Protein AF-A0A817WSN6-F1 (afdb_monomer)

Nearest PDB structures (foldseek):
  7oja-assembly1_A  TM=4.210E-01  e=5.617E+00  Staphylococcus aureus

Radius of gyration: 17.59 Å; Cα contacts (8 Å, |Δi|>4): 308; chains: 1; bounding box: 45×38×44 Å

Sequence (198 aa):
MRCSSNDDIYPMRKKTINRFCLQILPQIHHKIQWLNIEASSMKRILLSNEYPNLYGLGLYNVKKHTIERLFTDEPSLAHILKTQISTLILKISQKQFFFEDSKLNMFSCVLNVFTNLRCLNFDPCYCMEVEPITFNCQINQNFSSTILRELHMNVIAIDHCLCILDGRFSQLEKFYVNIDMISRYTSTVIISKQVFEF

Foldseek 3Di:
DDPPDPPVVDADDPVRLVCCLPPPCVVCLQVDQEDAHELVCVVVNPLSDPRQNHAYYHYAQDALVSLCCVQPPCPPCLVVQAPRHQEYAYAYEPPHPQDDQSVLVSVQSNQVRHLNHQYYAYHYDDDDDDDDDDDPDPDPLPAAHARHAYYHDEEQDPVVVCSVPVVRYPNHQWYWYWHNHPPPDIDIDIDGDPDDPD

Secondary structure (DSSP, 8-state):
---------PPPPHHHHHHIIIIIHHHHGGG--EEEEEGGGHHHHHTTS--TT--EEEEEEE-HHHHHHHHHS-HHHHHHHHH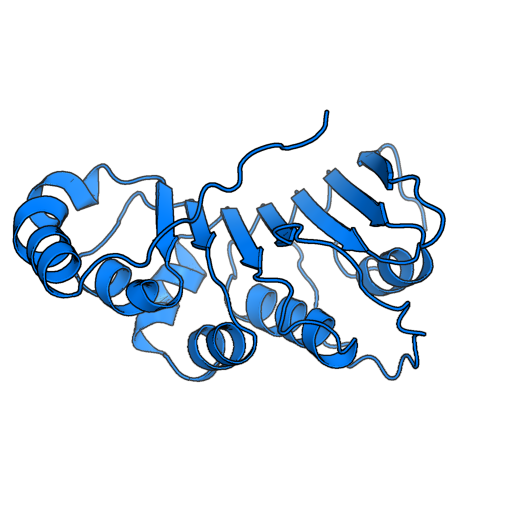T--EEEEEEEGGG---HHHHHHHHHHHHHH-TT--EEEEEEE--S--PPPPP----------SS--EEEEEESSHHHHHHHHSS--TT--EEEEEEE-SSS-EEEEEEE-S----

Solvent-accessible surface area (backbone atoms only — not comparable to full-atom values): 11586 Å² total; per-residue (Å²): 134,83,87,85,65,92,71,75,78,70,80,79,53,67,72,57,53,50,47,41,45,71,65,48,39,82,77,43,31,73,72,36,40,65,47,79,44,48,46,91,48,41,68,62,56,64,71,56,55,72,50,89,49,31,32,34,41,33,31,32,73,36,47,65,71,50,54,55,46,62,60,72,72,38,74,89,51,43,63,58,46,21,67,44,27,28,32,42,35,42,30,29,46,59,95,67,65,89,48,73,73,60,55,58,51,45,52,37,44,48,53,75,42,27,77,45,34,28,32,42,33,47,44,69,54,87,77,81,90,78,82,88,80,80,87,80,86,81,72,83,79,87,55,64,39,77,58,28,28,36,41,34,40,69,38,67,51,69,68,59,52,51,62,68,56,66,81,27,45,80,43,49,47,35,38,40,37,37,35,47,41,94,74,90,47,76,47,75,49,76,50,62,66,78,75,85,82,127

Mean predicted aligned error: 9.23 Å

Structure (mmCIF, N/CA/C/O backbone):
data_AF-A0A817WSN6-F1
#
_entry.id   AF-A0A817WSN6-F1
#
loop_
_atom_site.group_PDB
_atom_site.id
_atom_site.type_symbol
_atom_site.label_atom_id
_atom_site.label_alt_id
_atom_site.label_comp_id
_atom_site.label_asym_id
_atom_site.label_entity_id
_atom_site.label_seq_id
_atom_site.pdbx_PDB_ins_code
_atom_site.Cartn_x
_atom_site.Cartn_y
_atom_site.Cartn_z
_atom_site.occupancy
_atom_site.B_iso_or_equiv
_atom_site.auth_seq_id
_atom_site.auth_comp_id
_atom_site.auth_asym_id
_atom_site.auth_atom_id
_atom_site.pdbx_PDB_model_num
ATOM 1 N N . MET A 1 1 ? -7.032 -13.603 -19.533 1.00 33.34 1 MET A N 1
ATOM 2 C CA . MET A 1 1 ? -8.275 -12.935 -19.082 1.00 33.34 1 MET A CA 1
ATOM 3 C C . MET A 1 1 ? -8.136 -11.458 -19.419 1.00 33.34 1 MET A C 1
ATOM 5 O O . MET A 1 1 ? -7.240 -10.825 -18.886 1.00 33.34 1 MET A O 1
ATOM 9 N N . ARG A 1 2 ? -8.908 -10.930 -20.377 1.00 29.88 2 ARG A N 1
ATOM 10 C CA . ARG A 1 2 ? -8.915 -9.489 -20.678 1.00 29.88 2 ARG A CA 1
ATOM 11 C C . ARG A 1 2 ? -9.828 -8.821 -19.650 1.00 29.88 2 ARG A C 1
ATOM 13 O O . ARG A 1 2 ? -11.012 -9.142 -19.631 1.00 29.88 2 ARG A O 1
ATOM 20 N N . CYS A 1 3 ? -9.295 -7.945 -18.802 1.00 35.19 3 CYS A N 1
ATOM 21 C CA . CYS A 1 3 ? -10.113 -7.075 -17.958 1.00 35.19 3 CYS A CA 1
ATOM 22 C C . CYS A 1 3 ? -10.841 -6.070 -18.860 1.00 35.19 3 CYS A C 1
ATOM 24 O O . CYS A 1 3 ? -10.330 -4.990 -19.135 1.00 35.19 3 CYS A O 1
ATOM 26 N N . SER A 1 4 ? -12.008 -6.452 -19.387 1.00 39.31 4 SER A N 1
ATOM 27 C CA . SER A 1 4 ? -12.938 -5.514 -20.009 1.00 39.31 4 SER A CA 1
ATOM 28 C C . SER A 1 4 ? -13.832 -4.929 -18.923 1.00 39.31 4 SER A C 1
ATOM 30 O O . SER A 1 4 ? -14.915 -5.440 -18.646 1.00 39.31 4 SER A O 1
ATOM 32 N N . SER A 1 5 ? -13.383 -3.848 -18.309 1.00 42.72 5 SER A N 1
ATOM 33 C CA . SER A 1 5 ? -14.297 -2.935 -17.642 1.00 42.72 5 SER A CA 1
ATOM 34 C C . SER A 1 5 ? -13.686 -1.547 -17.689 1.00 42.72 5 SER A C 1
ATOM 36 O O . SER A 1 5 ? -12.798 -1.214 -16.904 1.00 42.72 5 SER A O 1
ATOM 38 N N . ASN A 1 6 ? -14.209 -0.720 -18.596 1.00 43.34 6 ASN A N 1
ATOM 39 C CA . ASN A 1 6 ? -14.263 0.724 -18.385 1.00 43.34 6 ASN A CA 1
ATOM 40 C C . ASN A 1 6 ? -15.208 0.982 -17.200 1.00 43.34 6 ASN A C 1
ATOM 42 O O . ASN A 1 6 ? -16.266 1.590 -17.351 1.00 43.34 6 ASN A O 1
ATOM 46 N N . ASP A 1 7 ? -14.857 0.458 -16.026 1.00 50.38 7 ASP A N 1
ATOM 47 C CA . ASP A 1 7 ? -15.422 0.918 -14.775 1.00 50.38 7 ASP A CA 1
ATOM 48 C C . ASP A 1 7 ? -14.787 2.283 -14.565 1.00 50.38 7 ASP A C 1
ATOM 50 O O . ASP A 1 7 ? -13.763 2.426 -13.895 1.00 50.38 7 ASP A O 1
ATOM 54 N N . ASP A 1 8 ? -15.354 3.287 -15.230 1.00 59.41 8 ASP A N 1
ATOM 55 C CA . ASP A 1 8 ? -15.067 4.680 -14.952 1.00 59.41 8 ASP A CA 1
ATOM 56 C C . ASP A 1 8 ? -15.492 4.916 -13.501 1.00 59.41 8 ASP A C 1
ATOM 58 O O . ASP A 1 8 ? -16.645 5.225 -13.191 1.00 59.41 8 ASP A O 1
ATOM 62 N N . ILE A 1 9 ? -14.557 4.694 -12.574 1.00 65.31 9 ILE A N 1
ATOM 63 C CA . ILE A 1 9 ? -14.758 4.979 -11.160 1.00 65.31 9 ILE A CA 1
ATOM 64 C C . ILE A 1 9 ? -14.787 6.500 -11.042 1.00 65.31 9 ILE A C 1
ATOM 66 O O . ILE A 1 9 ? -13.755 7.163 -10.887 1.00 65.31 9 ILE A O 1
ATOM 70 N N . TYR A 1 10 ? -15.989 7.060 -11.160 1.00 73.88 10 TYR A N 1
ATOM 71 C CA . TYR A 1 10 ? -16.203 8.484 -10.986 1.00 73.88 10 TYR A CA 1
ATOM 72 C C . TYR A 1 10 ? -15.852 8.885 -9.551 1.00 73.88 10 T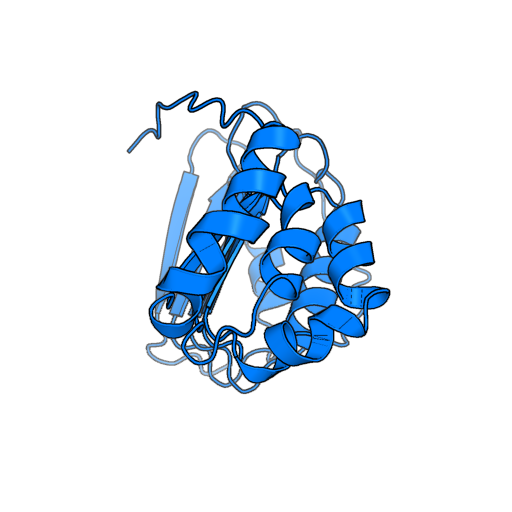YR A C 1
ATOM 74 O O . TYR A 1 10 ? -16.277 8.217 -8.601 1.00 73.88 10 TYR A O 1
ATOM 82 N N . PRO A 1 11 ? -15.119 9.998 -9.372 1.00 77.62 11 PRO A N 1
ATOM 83 C CA . PRO A 1 11 ? -14.761 10.472 -8.049 1.00 77.62 11 PRO A CA 1
ATOM 84 C C . PRO A 1 11 ? -16.018 10.743 -7.226 1.00 77.62 11 PRO A C 1
ATOM 86 O O . PRO A 1 11 ? -17.007 11.316 -7.709 1.00 77.62 11 PRO A O 1
ATOM 89 N N . MET A 1 12 ? -15.991 10.340 -5.957 1.00 83.06 12 MET A N 1
ATOM 90 C CA . MET A 1 12 ? -17.129 10.572 -5.076 1.00 83.06 12 MET A CA 1
ATOM 91 C C . MET A 1 12 ? -17.350 12.076 -4.891 1.00 83.06 12 MET A C 1
ATOM 93 O O . MET A 1 12 ? -16.450 12.834 -4.529 1.00 83.06 12 MET A O 1
ATOM 97 N N . ARG A 1 13 ? -18.596 12.533 -5.072 1.00 91.38 13 ARG A N 1
ATOM 98 C CA . ARG A 1 13 ? -18.950 13.938 -4.825 1.00 91.38 13 ARG A CA 1
ATOM 99 C C . ARG A 1 13 ? -18.650 14.309 -3.369 1.00 91.38 13 ARG A C 1
ATOM 101 O O . ARG A 1 13 ? -19.004 13.569 -2.451 1.00 91.38 13 ARG A O 1
ATOM 108 N N . LYS A 1 14 ? -18.114 15.516 -3.141 1.00 91.25 14 LYS A N 1
ATOM 109 C CA . LYS A 1 14 ? -17.764 16.031 -1.799 1.00 91.25 14 LYS A CA 1
ATOM 110 C C . LYS A 1 14 ? -18.895 15.841 -0.783 1.00 91.25 14 LYS A C 1
ATOM 112 O O . LYS A 1 14 ? -18.649 15.336 0.304 1.00 91.25 14 LYS A O 1
ATOM 117 N N . LYS A 1 15 ? -20.141 16.168 -1.154 1.00 93.88 15 LYS A N 1
ATOM 118 C CA . LYS A 1 15 ? -21.335 15.990 -0.303 1.00 93.88 15 LYS A CA 1
ATOM 119 C C . LYS A 1 15 ? -21.541 14.534 0.137 1.00 93.88 15 LYS A C 1
ATOM 121 O O . LYS A 1 15 ? -21.906 14.300 1.285 1.00 93.88 15 LYS A O 1
ATOM 126 N N . THR A 1 16 ? -21.283 13.570 -0.743 1.00 93.50 16 THR A N 1
ATOM 127 C CA . THR A 1 16 ? -21.379 12.138 -0.431 1.00 93.50 16 THR A CA 1
ATOM 128 C C . THR A 1 16 ? -20.308 11.734 0.574 1.00 93.50 16 THR A C 1
ATOM 130 O O . THR A 1 16 ? -20.638 11.120 1.583 1.00 93.50 16 THR A O 1
ATOM 133 N N . ILE A 1 17 ? -19.059 12.170 0.372 1.00 93.81 17 ILE A N 1
ATOM 134 C CA . ILE A 1 17 ? -17.961 11.905 1.317 1.00 93.81 17 ILE A CA 1
ATOM 135 C C . ILE A 1 17 ? -18.253 12.548 2.678 1.00 93.81 17 ILE A C 1
ATOM 137 O O . ILE A 1 17 ? -18.076 11.899 3.702 1.00 93.81 17 ILE A O 1
ATOM 141 N N . ASN A 1 18 ? -18.760 13.792 2.712 1.00 93.69 18 ASN A N 1
ATOM 142 C CA . ASN A 1 18 ? -19.186 14.438 3.962 1.00 93.69 18 ASN A CA 1
ATOM 143 C C . ASN A 1 18 ? -20.176 13.550 4.716 1.00 93.69 18 ASN A C 1
ATOM 145 O O . ASN A 1 18 ? -20.006 13.302 5.904 1.00 93.69 18 ASN A O 1
ATOM 149 N N . ARG A 1 19 ? -21.221 13.099 4.017 1.00 95.12 19 ARG A N 1
ATOM 150 C CA . ARG A 1 19 ? -22.277 12.289 4.614 1.00 95.12 19 ARG A CA 1
ATOM 151 C C . ARG A 1 19 ? -21.726 10.962 5.125 1.00 95.12 19 ARG A C 1
ATOM 153 O O . ARG A 1 19 ? -22.040 10.576 6.244 1.00 95.12 19 ARG A O 1
ATOM 160 N N . PHE A 1 20 ? -20.882 10.303 4.337 1.00 94.12 20 PHE A N 1
ATOM 161 C CA . PHE A 1 20 ? -20.239 9.053 4.724 1.00 94.12 20 PHE A CA 1
ATOM 162 C C . PHE A 1 20 ? -19.395 9.218 5.996 1.00 94.12 20 PHE A C 1
ATOM 164 O O . PHE A 1 20 ? -19.622 8.497 6.964 1.00 94.12 20 PHE A O 1
ATOM 171 N N . CYS A 1 21 ? -18.513 10.221 6.042 1.00 95.69 21 CYS A N 1
ATOM 172 C CA . CYS A 1 21 ? -17.660 10.503 7.202 1.00 95.69 21 CYS A CA 1
ATOM 173 C C . CYS A 1 21 ? -18.426 10.914 8.460 1.00 95.69 21 CYS A C 1
ATOM 175 O O . CYS A 1 21 ? -18.010 10.547 9.551 1.00 95.69 21 CYS A O 1
ATOM 177 N N . LEU A 1 22 ? -19.513 11.676 8.326 1.00 95.75 22 LEU A N 1
ATOM 178 C CA . LEU A 1 22 ? -20.216 12.239 9.484 1.00 95.75 22 LEU A CA 1
ATOM 179 C C . LEU A 1 22 ? -21.349 11.356 10.006 1.00 95.75 22 LEU A C 1
ATOM 181 O O . LEU A 1 22 ? -21.677 11.436 11.181 1.00 95.75 22 LEU A O 1
ATOM 185 N N . GLN A 1 23 ? -21.983 10.560 9.145 1.00 96.75 23 GLN A N 1
ATOM 186 C CA . GLN A 1 23 ? -23.186 9.809 9.520 1.00 96.75 23 GLN A CA 1
ATOM 187 C C . GLN A 1 23 ? -22.945 8.307 9.568 1.00 96.75 23 GLN A C 1
ATOM 189 O O . GLN A 1 23 ? -23.479 7.642 10.448 1.00 96.75 23 GLN A O 1
ATOM 194 N N . ILE A 1 24 ? -22.176 7.770 8.619 1.00 95.38 24 ILE A N 1
ATOM 195 C CA . ILE A 1 24 ? -22.046 6.320 8.437 1.00 95.38 24 ILE A CA 1
ATOM 196 C C . ILE A 1 24 ? -20.826 5.802 9.193 1.00 95.38 24 ILE A C 1
ATOM 198 O O . ILE A 1 24 ? -20.961 4.916 10.033 1.00 95.38 24 ILE A O 1
ATOM 202 N N . LEU A 1 25 ? -19.647 6.375 8.939 1.00 94.50 25 LEU A N 1
ATOM 203 C CA . LEU A 1 25 ? -18.391 5.901 9.520 1.00 94.50 25 LEU A CA 1
ATOM 204 C C . LEU A 1 25 ? -18.394 5.816 11.058 1.00 94.50 25 LEU A C 1
ATOM 206 O O . LEU A 1 25 ? -17.980 4.768 11.552 1.00 94.50 25 LEU A O 1
ATOM 210 N N . PRO A 1 26 ? -18.945 6.782 11.821 1.00 96.50 26 PRO A N 1
ATOM 211 C CA . PRO A 1 26 ? -18.998 6.685 13.283 1.00 96.50 26 PRO A CA 1
ATOM 212 C C . PRO A 1 26 ? -19.768 5.464 13.807 1.00 96.50 26 PRO A C 1
ATOM 214 O O . PRO A 1 26 ? -19.556 5.032 14.931 1.00 96.50 26 PRO A O 1
ATOM 217 N N . GLN A 1 27 ? -20.650 4.872 12.999 1.00 96.88 27 GLN A N 1
ATOM 218 C CA . GLN A 1 27 ? -21.436 3.705 13.406 1.00 96.88 27 GLN A CA 1
ATOM 219 C C . GLN A 1 27 ? -20.722 2.380 13.115 1.00 96.88 27 GLN A C 1
ATOM 221 O O . GLN A 1 27 ? -21.022 1.364 13.742 1.00 96.88 27 GLN A O 1
ATOM 226 N N . ILE A 1 28 ? -19.792 2.367 12.154 1.00 96.62 28 ILE A N 1
ATOM 227 C CA . ILE A 1 28 ? -19.208 1.127 11.623 1.00 96.62 28 ILE A CA 1
ATOM 228 C C . ILE A 1 28 ? -17.680 1.068 11.690 1.00 96.62 28 ILE A C 1
ATOM 230 O O . ILE A 1 28 ? -17.129 0.006 11.414 1.00 96.62 28 ILE A O 1
ATOM 234 N N . HIS A 1 29 ? -16.985 2.151 12.059 1.00 95.69 29 HIS A N 1
ATOM 235 C CA . HIS A 1 29 ? -15.516 2.242 12.001 1.00 95.69 29 HIS A CA 1
ATOM 236 C C . HIS A 1 29 ? -14.800 1.097 12.734 1.00 95.69 29 HIS A C 1
ATOM 238 O O . HIS A 1 29 ? -13.839 0.540 12.211 1.00 95.69 29 HIS A O 1
ATOM 244 N N . HIS A 1 30 ? -15.317 0.665 13.887 1.00 96.19 30 HIS A N 1
ATOM 245 C CA . HIS A 1 30 ? -14.762 -0.445 14.662 1.00 96.19 30 HIS A CA 1
ATOM 246 C C . HIS A 1 30 ? -14.874 -1.810 13.960 1.00 96.19 30 HIS A C 1
ATOM 248 O O . HIS A 1 30 ? -14.176 -2.744 14.338 1.00 96.19 30 HIS A O 1
ATOM 254 N N . LYS A 1 31 ? -15.729 -1.957 12.941 1.00 97.12 31 LYS A N 1
ATOM 255 C CA . LYS A 1 31 ? -15.880 -3.195 12.151 1.00 97.12 31 LYS A CA 1
ATOM 256 C C . LYS A 1 31 ? -15.098 -3.161 10.841 1.00 97.12 31 LYS A C 1
ATOM 258 O O . LYS A 1 31 ? -14.999 -4.182 10.167 1.00 97.12 31 LYS A O 1
ATOM 263 N N . ILE A 1 32 ? -14.585 -1.997 10.449 1.00 96.31 32 ILE A N 1
ATOM 264 C CA . ILE A 1 32 ? -13.898 -1.834 9.173 1.00 96.31 32 ILE A CA 1
ATOM 265 C C . ILE A 1 32 ? -12.502 -2.443 9.278 1.00 96.31 32 ILE A C 1
ATOM 267 O O . ILE A 1 32 ? -11.645 -1.959 10.010 1.00 96.31 32 ILE A O 1
ATOM 271 N N . GLN A 1 33 ? -12.298 -3.499 8.498 1.00 97.25 33 GLN A N 1
ATOM 272 C CA . GLN A 1 33 ? -11.026 -4.205 8.359 1.00 97.25 33 GLN A CA 1
ATOM 273 C C . GLN A 1 33 ? -10.268 -3.820 7.086 1.00 97.25 33 GLN A C 1
ATOM 275 O O . GLN A 1 33 ? -9.037 -3.859 7.042 1.00 97.25 33 GLN A O 1
ATOM 280 N N . TRP A 1 34 ? -11.019 -3.416 6.061 1.00 97.12 34 TRP A N 1
ATOM 281 C CA . TRP A 1 34 ? -10.515 -3.075 4.742 1.00 97.12 34 TRP A CA 1
ATOM 282 C C . TRP A 1 34 ? -11.209 -1.823 4.211 1.00 97.12 34 TRP A C 1
ATOM 284 O O . TRP A 1 34 ? -12.438 -1.730 4.237 1.00 97.12 34 TRP A O 1
ATOM 294 N N . LEU A 1 35 ? -10.432 -0.883 3.678 1.00 96.31 35 LEU A N 1
ATOM 295 C CA . LEU A 1 35 ? -10.943 0.284 2.959 1.00 96.31 35 LEU A CA 1
ATOM 296 C C . LEU A 1 35 ? -10.411 0.284 1.533 1.00 96.31 35 LEU A C 1
ATOM 298 O O . LEU A 1 35 ? -9.209 0.194 1.336 1.00 96.31 35 LEU A O 1
ATOM 302 N N . ASN A 1 36 ? -11.291 0.437 0.545 1.00 94.44 36 ASN A N 1
ATOM 303 C CA . ASN A 1 36 ? -10.903 0.708 -0.838 1.00 94.44 36 ASN A CA 1
ATOM 304 C C . ASN A 1 36 ? -11.458 2.077 -1.248 1.00 94.44 36 ASN A C 1
ATOM 306 O O . ASN A 1 36 ? -12.668 2.222 -1.430 1.00 94.44 36 ASN A O 1
ATOM 310 N N . ILE A 1 37 ? -10.599 3.092 -1.315 1.00 94.12 37 ILE A N 1
ATOM 311 C CA . ILE A 1 37 ? -11.010 4.499 -1.396 1.00 94.12 37 ILE A CA 1
ATOM 312 C C . ILE A 1 37 ? -10.194 5.284 -2.419 1.00 94.12 37 ILE A C 1
ATOM 314 O O . ILE A 1 37 ? -9.067 4.937 -2.761 1.00 94.12 37 ILE A O 1
ATOM 318 N N . GLU A 1 38 ? -10.771 6.378 -2.907 1.00 91.81 38 GLU A N 1
ATOM 319 C CA . GLU A 1 38 ? -10.069 7.279 -3.812 1.00 91.81 38 GLU A CA 1
ATOM 320 C C . GLU A 1 38 ? -8.921 7.967 -3.066 1.00 91.81 38 GLU A C 1
ATOM 322 O O . GLU A 1 38 ? -9.123 8.504 -1.970 1.00 91.81 38 GLU A O 1
ATOM 327 N N . ALA A 1 39 ? -7.733 8.018 -3.671 1.00 90.38 39 ALA A N 1
ATOM 328 C CA . ALA A 1 39 ? -6.547 8.614 -3.057 1.00 90.38 39 ALA A CA 1
ATOM 329 C C . ALA A 1 39 ? -6.780 10.072 -2.612 1.00 90.38 39 ALA A C 1
ATOM 331 O O . ALA A 1 39 ? -6.341 10.479 -1.537 1.00 90.38 39 ALA A O 1
ATOM 332 N N . SER A 1 40 ? -7.551 10.839 -3.392 1.00 89.19 40 SER A N 1
ATOM 333 C CA . SER A 1 40 ? -7.930 12.229 -3.087 1.00 89.19 40 SER A CA 1
ATOM 334 C C . SER A 1 40 ? -8.787 12.371 -1.818 1.00 89.19 40 SER A C 1
ATOM 336 O O . SER A 1 40 ? -8.791 13.424 -1.178 1.00 89.19 40 SER A O 1
ATOM 338 N N . SER A 1 41 ? -9.497 11.310 -1.430 1.00 92.06 41 SER A N 1
ATOM 339 C CA . SER A 1 41 ? -10.401 11.268 -0.276 1.00 92.06 41 SER A CA 1
ATOM 340 C C . SER A 1 41 ? -9.778 10.606 0.954 1.00 92.06 41 SER A C 1
ATOM 342 O O . SER A 1 41 ? -10.353 10.681 2.042 1.00 92.06 41 SER A O 1
ATOM 344 N N . MET A 1 42 ? -8.598 9.993 0.804 1.00 92.31 42 MET A N 1
ATOM 345 C CA . MET A 1 42 ? -7.939 9.184 1.829 1.00 92.31 42 MET A CA 1
ATOM 346 C C . MET A 1 42 ? -7.795 9.921 3.156 1.00 92.31 42 MET A C 1
ATOM 348 O O . MET A 1 42 ? -8.310 9.453 4.169 1.00 92.31 42 MET A O 1
ATOM 352 N N . LYS A 1 43 ? -7.161 11.102 3.144 1.00 90.88 43 LYS A N 1
ATOM 353 C CA . LYS A 1 43 ? -6.925 11.898 4.358 1.00 90.88 43 LYS A CA 1
ATOM 354 C C . LYS A 1 43 ? -8.216 12.119 5.133 1.00 90.88 43 LYS A C 1
ATOM 356 O O . LYS A 1 43 ? -8.283 11.934 6.339 1.00 90.88 43 LYS A O 1
ATOM 361 N N . ARG A 1 44 ? -9.268 12.487 4.416 1.00 91.94 44 ARG A N 1
ATOM 362 C CA . ARG A 1 44 ? -10.547 12.811 5.023 1.00 91.94 44 ARG A CA 1
ATOM 363 C C . ARG A 1 44 ? -11.231 11.601 5.653 1.00 91.94 44 ARG A C 1
ATOM 365 O O . ARG A 1 44 ? -11.819 11.733 6.719 1.00 91.94 44 ARG A O 1
ATOM 372 N N . ILE A 1 45 ? -11.182 10.455 4.984 1.00 93.94 45 ILE A N 1
ATOM 373 C CA . ILE A 1 45 ? -11.789 9.219 5.478 1.00 93.94 45 ILE A CA 1
ATOM 374 C C . ILE A 1 45 ? -10.990 8.697 6.673 1.00 93.94 45 ILE A C 1
ATOM 376 O O . ILE A 1 45 ? -11.572 8.472 7.734 1.00 93.94 45 ILE A O 1
ATOM 380 N N . LEU A 1 46 ? -9.667 8.590 6.538 1.00 93.06 46 LEU A N 1
ATOM 381 C CA . LEU A 1 46 ? -8.795 8.049 7.581 1.00 93.06 46 LEU A CA 1
ATOM 382 C C . LEU A 1 46 ? -8.741 8.929 8.836 1.00 93.06 46 LEU A C 1
ATOM 384 O O . LEU A 1 46 ? -8.636 8.389 9.925 1.00 93.06 46 LEU A O 1
ATOM 388 N N . LEU A 1 47 ? -8.882 10.253 8.716 1.00 91.94 47 LEU A N 1
ATOM 389 C CA . LEU A 1 47 ? -8.919 11.152 9.879 1.00 91.94 47 LEU A CA 1
ATOM 390 C C . LEU A 1 47 ? -10.317 11.347 10.479 1.00 91.94 47 LEU A C 1
ATOM 392 O O . LEU A 1 47 ? -10.455 12.056 11.470 1.00 91.94 47 LEU A O 1
ATOM 396 N N . SER A 1 48 ? -11.370 10.789 9.875 1.00 93.06 48 SER A N 1
ATOM 397 C CA . SER A 1 48 ? -12.730 11.015 10.382 1.00 93.06 48 SER A CA 1
ATOM 398 C C . SER A 1 48 ? -13.060 10.211 11.637 1.00 93.06 48 SER A C 1
ATOM 400 O O . SER A 1 48 ? -13.937 10.626 12.385 1.00 93.06 48 SER A O 1
ATOM 402 N N . ASN A 1 49 ? -12.402 9.068 11.844 1.00 92.56 49 ASN A N 1
ATOM 403 C CA . ASN A 1 49 ? -12.624 8.152 12.962 1.00 92.56 49 ASN A CA 1
ATOM 404 C C . ASN A 1 49 ? -11.348 7.344 13.236 1.00 92.56 49 ASN A C 1
ATOM 406 O O . ASN A 1 49 ? -10.443 7.301 12.404 1.00 92.56 49 ASN A O 1
ATOM 410 N N . GLU A 1 50 ? -11.307 6.653 14.372 1.00 92.31 50 GLU A N 1
ATOM 411 C CA . GLU A 1 50 ? -10.280 5.651 14.661 1.00 92.31 50 GLU A CA 1
ATOM 412 C C . GLU A 1 50 ? -10.671 4.299 14.065 1.00 92.31 50 GLU A C 1
ATOM 414 O O . GLU A 1 50 ? -11.812 3.869 14.197 1.00 92.31 50 GLU A O 1
ATOM 419 N N . TYR A 1 51 ? -9.742 3.586 13.436 1.00 93.88 51 TYR A N 1
ATOM 420 C CA . TYR A 1 51 ? -10.040 2.302 12.801 1.00 93.88 51 TYR A CA 1
ATOM 421 C C . TYR A 1 51 ? -9.253 1.166 13.465 1.00 93.88 51 TYR A C 1
ATOM 423 O O . TYR A 1 51 ? -8.279 0.686 12.895 1.00 93.88 51 TYR A O 1
ATOM 431 N N . PRO A 1 52 ? -9.647 0.705 14.667 1.00 93.44 52 PRO A N 1
ATOM 432 C CA . PRO A 1 52 ? -8.826 -0.211 15.466 1.00 93.44 52 PRO A CA 1
ATOM 433 C C . PRO A 1 52 ? -8.539 -1.555 14.780 1.00 93.44 52 PRO A C 1
ATOM 435 O O . PRO A 1 52 ? -7.546 -2.199 15.097 1.00 93.44 52 PRO A O 1
ATOM 438 N N . ASN A 1 53 ? -9.390 -1.965 13.835 1.00 95.06 53 ASN A N 1
ATOM 439 C CA . ASN A 1 53 ? -9.285 -3.241 13.130 1.00 95.06 53 ASN A CA 1
ATOM 440 C C . ASN A 1 53 ? -8.838 -3.100 11.665 1.00 95.06 53 ASN A C 1
ATOM 442 O O . ASN A 1 53 ? -8.829 -4.096 10.942 1.00 95.06 53 ASN A O 1
ATOM 446 N N . LEU A 1 54 ? -8.491 -1.892 11.207 1.00 96.00 54 LEU A N 1
ATOM 447 C CA . LEU A 1 54 ? -8.107 -1.654 9.817 1.00 96.00 54 LEU A CA 1
ATOM 448 C C . LEU A 1 54 ? -6.696 -2.169 9.561 1.00 96.00 54 LEU A C 1
ATOM 450 O O . LEU A 1 54 ? -5.723 -1.573 10.003 1.00 96.00 54 LEU A O 1
ATOM 454 N N . TYR A 1 55 ? -6.584 -3.241 8.785 1.00 95.75 55 TYR A N 1
ATOM 455 C CA . TYR A 1 55 ? -5.290 -3.809 8.405 1.00 95.75 55 TYR A CA 1
ATOM 456 C C . TYR A 1 55 ? -5.014 -3.727 6.902 1.00 95.75 55 TYR A C 1
ATOM 458 O O . TYR A 1 55 ? -3.882 -3.975 6.477 1.00 95.75 55 TYR A O 1
ATOM 466 N N . GLY A 1 56 ? -6.026 -3.391 6.097 1.00 96.44 56 GLY A N 1
ATOM 467 C CA . GLY A 1 56 ? -5.931 -3.347 4.644 1.00 96.44 56 GLY A CA 1
ATOM 468 C C . GLY A 1 56 ? -6.419 -2.036 4.036 1.00 96.44 56 GLY A C 1
ATOM 469 O O . GLY A 1 56 ? -7.499 -1.543 4.370 1.00 96.44 56 GLY A O 1
ATOM 470 N N . LEU A 1 57 ? -5.632 -1.487 3.112 1.00 95.88 57 LEU A N 1
ATOM 471 C CA . LEU A 1 57 ? -5.934 -0.241 2.416 1.00 95.88 57 LEU A CA 1
ATOM 472 C C . LEU A 1 57 ? -5.719 -0.399 0.908 1.00 95.88 57 LEU A C 1
ATOM 474 O O . LEU A 1 57 ? -4.615 -0.660 0.444 1.00 95.88 57 LEU A O 1
ATOM 478 N N . GLY A 1 58 ? -6.779 -0.203 0.136 1.00 95.12 58 GLY A N 1
ATOM 479 C CA . GLY A 1 58 ? -6.746 -0.005 -1.305 1.00 95.12 58 GLY A CA 1
ATOM 480 C C . GLY A 1 58 ? -6.931 1.470 -1.637 1.00 95.12 58 GLY A C 1
ATOM 481 O O . GLY A 1 58 ? -7.899 2.090 -1.194 1.00 95.12 58 GLY A O 1
ATOM 482 N N . LEU A 1 59 ? -6.020 2.033 -2.423 1.00 92.56 59 LEU A N 1
ATOM 483 C CA . LEU A 1 59 ? -6.134 3.382 -2.963 1.00 92.56 59 LEU A CA 1
ATOM 484 C C . LEU A 1 59 ? -6.267 3.311 -4.475 1.00 92.56 59 LEU A C 1
ATOM 486 O O . LEU A 1 59 ? -5.435 2.691 -5.131 1.00 92.56 59 LEU A O 1
ATOM 490 N N . TYR A 1 60 ? -7.274 3.976 -5.034 1.00 89.75 60 TYR A N 1
ATOM 491 C CA . TYR A 1 60 ? -7.430 4.121 -6.482 1.00 89.75 60 TYR A CA 1
ATOM 492 C C . TYR A 1 60 ? -7.335 5.571 -6.939 1.00 89.75 60 TYR A C 1
ATOM 494 O O . TYR A 1 60 ? -7.426 6.504 -6.137 1.00 89.75 60 TYR A O 1
ATOM 502 N N . ASN A 1 61 ? -7.120 5.751 -8.246 1.00 86.12 61 ASN A N 1
ATOM 503 C CA . ASN A 1 61 ? -6.805 7.041 -8.865 1.00 86.12 61 ASN A CA 1
ATOM 504 C C . ASN A 1 61 ? -5.580 7.706 -8.220 1.00 86.12 61 ASN A C 1
ATOM 506 O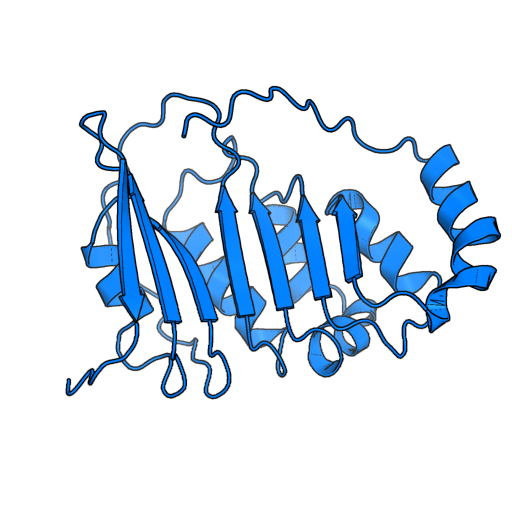 O . ASN A 1 61 ? -5.538 8.922 -8.017 1.00 86.12 61 ASN A O 1
ATOM 510 N N . VAL A 1 62 ? -4.579 6.891 -7.875 1.00 85.50 62 VAL A N 1
ATOM 511 C CA . VAL A 1 62 ? -3.358 7.370 -7.237 1.00 85.50 62 VAL A CA 1
ATOM 512 C C . VAL A 1 62 ? -2.501 8.100 -8.272 1.00 85.50 62 VAL A C 1
ATOM 514 O O . VAL A 1 62 ? -2.051 7.512 -9.257 1.00 85.50 62 VAL A O 1
ATOM 517 N N . LYS A 1 63 ? -2.283 9.397 -8.041 1.00 82.19 63 LYS A N 1
ATOM 518 C CA . LYS A 1 63 ? -1.413 10.260 -8.851 1.00 82.19 63 LYS A CA 1
ATOM 519 C C . LYS A 1 63 ? -0.023 10.349 -8.223 1.00 82.19 63 LYS A C 1
ATOM 521 O O . LYS A 1 63 ? 0.102 10.254 -7.003 1.00 82.19 63 LYS A O 1
ATOM 526 N N . LYS A 1 64 ? 1.012 10.618 -9.027 1.00 74.81 64 LYS A N 1
ATOM 527 C CA . LYS A 1 64 ? 2.407 10.734 -8.551 1.00 74.81 64 LYS A CA 1
ATOM 528 C C . LYS A 1 64 ? 2.552 11.694 -7.366 1.00 74.81 64 LYS A C 1
ATOM 530 O O . LYS A 1 64 ? 2.952 11.284 -6.283 1.00 74.81 64 LYS A O 1
ATOM 535 N N . HIS A 1 65 ? 2.110 12.937 -7.543 1.00 76.19 65 HIS A N 1
ATOM 536 C CA . HIS A 1 65 ? 2.174 13.963 -6.496 1.00 76.19 65 HIS A CA 1
ATOM 537 C C . HIS A 1 65 ? 1.328 13.625 -5.259 1.00 76.19 65 HIS A C 1
ATOM 539 O O . HIS A 1 65 ? 1.526 14.201 -4.196 1.00 76.19 65 HIS A O 1
ATOM 545 N N . THR A 1 66 ? 0.333 12.740 -5.390 1.00 77.81 66 THR A N 1
ATOM 546 C CA . THR A 1 66 ? -0.478 12.304 -4.253 1.00 77.81 66 THR A CA 1
ATOM 547 C C . THR A 1 66 ? 0.341 11.399 -3.346 1.00 77.81 66 THR A C 1
ATOM 549 O O . THR A 1 66 ? 0.283 11.576 -2.144 1.00 77.81 66 THR A O 1
ATOM 552 N N . ILE A 1 67 ? 1.159 10.501 -3.889 1.00 75.56 67 ILE A N 1
ATOM 553 C CA . ILE A 1 67 ? 2.021 9.618 -3.090 1.00 75.56 67 ILE A CA 1
ATOM 554 C C . ILE A 1 67 ? 3.066 10.426 -2.328 1.00 75.56 67 ILE A C 1
ATOM 556 O O . ILE A 1 67 ? 3.165 10.284 -1.115 1.00 75.56 67 ILE A O 1
ATOM 560 N N . GLU A 1 68 ? 3.781 11.314 -3.018 1.00 74.50 68 GLU A N 1
ATOM 561 C CA . GLU A 1 68 ? 4.792 12.179 -2.396 1.00 74.50 68 GLU A CA 1
ATOM 562 C C . GLU A 1 68 ? 4.171 12.988 -1.243 1.00 74.50 68 GLU A C 1
ATOM 564 O O . GLU A 1 68 ? 4.614 12.900 -0.102 1.00 74.50 68 GLU A O 1
ATOM 569 N N . ARG A 1 69 ? 3.045 13.669 -1.490 1.00 76.69 69 ARG A N 1
ATOM 570 C CA . ARG A 1 69 ? 2.366 14.466 -0.454 1.00 76.69 69 ARG A CA 1
ATOM 571 C C . ARG A 1 69 ? 1.781 13.633 0.684 1.00 76.69 69 ARG A C 1
ATOM 573 O O . ARG A 1 69 ? 1.820 14.058 1.833 1.00 76.69 69 ARG A O 1
ATOM 580 N N . LEU A 1 70 ? 1.186 12.480 0.378 1.00 72.62 70 LEU A N 1
ATOM 581 C CA . LEU A 1 70 ? 0.529 11.643 1.385 1.00 72.62 70 LEU A CA 1
ATOM 582 C C . LEU A 1 70 ? 1.530 10.994 2.340 1.00 72.62 70 LEU A C 1
ATOM 584 O O . LEU A 1 70 ? 1.182 10.758 3.495 1.00 72.62 70 LEU A O 1
ATOM 588 N N . PHE A 1 71 ? 2.734 10.686 1.858 1.00 69.88 71 PHE A N 1
ATOM 589 C CA . PHE A 1 71 ? 3.715 9.898 2.598 1.00 69.88 71 PHE A CA 1
ATOM 590 C C . PHE A 1 71 ? 4.881 10.725 3.152 1.00 69.88 71 PHE A C 1
ATOM 592 O O . PHE A 1 71 ? 5.529 10.272 4.093 1.00 69.88 71 PHE A O 1
ATOM 599 N N . THR A 1 72 ? 5.113 11.940 2.649 1.00 69.75 72 THR A N 1
ATOM 600 C CA . THR A 1 72 ? 6.183 12.821 3.145 1.00 69.75 72 THR A CA 1
ATOM 601 C C . THR A 1 72 ? 5.666 13.934 4.062 1.00 69.75 72 THR A C 1
ATOM 603 O O . THR A 1 72 ? 6.285 14.199 5.090 1.00 69.75 72 THR A O 1
ATOM 606 N N . ASP A 1 73 ? 4.504 14.529 3.766 1.00 67.19 73 ASP A N 1
ATOM 607 C CA . ASP A 1 73 ? 4.123 15.830 4.349 1.00 67.19 73 ASP A CA 1
ATOM 608 C C . ASP A 1 73 ? 3.004 15.769 5.403 1.00 67.19 73 ASP A C 1
ATOM 610 O O . ASP A 1 73 ? 2.574 16.802 5.918 1.00 67.19 73 ASP A O 1
ATOM 614 N N . GLU A 1 74 ? 2.485 14.582 5.735 1.00 72.50 74 GLU A N 1
ATOM 615 C CA . GLU A 1 74 ? 1.258 14.451 6.537 1.00 72.50 74 GLU A CA 1
ATOM 616 C C . GLU A 1 74 ? 1.446 13.606 7.813 1.00 72.50 74 GLU A C 1
ATOM 618 O O . GLU A 1 74 ? 1.015 12.449 7.878 1.00 72.50 74 GLU A O 1
ATOM 623 N N . PRO A 1 75 ? 2.003 14.196 8.895 1.00 76.25 75 PRO A N 1
ATOM 624 C CA . PRO A 1 75 ? 2.191 13.519 10.182 1.00 76.25 75 PRO A CA 1
ATOM 625 C C . PRO A 1 75 ? 0.890 12.961 10.768 1.00 76.25 75 PRO A C 1
ATOM 627 O O . PRO A 1 75 ? 0.899 11.940 11.450 1.00 76.25 75 PRO A O 1
ATOM 630 N N . SER A 1 76 ? -0.239 13.613 10.471 1.00 80.94 76 SER A N 1
ATOM 631 C CA . SER A 1 76 ? -1.568 13.236 10.968 1.00 80.94 76 SER A CA 1
ATOM 632 C C . SER A 1 76 ? -2.002 11.827 10.550 1.00 80.94 76 SER A C 1
ATOM 634 O O . SER A 1 76 ? -2.724 11.162 11.286 1.00 80.94 76 SER A O 1
ATOM 636 N N . LEU A 1 77 ? -1.537 11.344 9.395 1.00 83.19 77 LEU A N 1
ATOM 637 C CA . LEU A 1 77 ? -1.854 10.006 8.890 1.00 83.19 77 LEU A CA 1
ATOM 638 C C . LEU A 1 77 ? -0.810 8.968 9.293 1.00 83.19 77 LEU A C 1
ATOM 640 O O . LEU A 1 77 ? -1.082 7.769 9.227 1.00 83.19 77 LEU A O 1
ATOM 644 N N . ALA A 1 78 ? 0.365 9.420 9.736 1.00 79.94 78 ALA A N 1
ATOM 645 C CA . ALA A 1 78 ? 1.504 8.559 9.993 1.00 79.94 78 ALA A CA 1
ATOM 646 C C . ALA A 1 78 ? 1.177 7.472 11.018 1.00 79.94 78 ALA A C 1
ATOM 648 O O . ALA A 1 78 ? 1.580 6.339 10.811 1.00 79.94 78 ALA A O 1
ATOM 649 N N . HIS A 1 79 ? 0.416 7.773 12.076 1.00 80.62 79 HIS A N 1
ATOM 650 C CA . HIS A 1 79 ? 0.060 6.768 13.081 1.00 80.62 79 HIS A CA 1
ATOM 651 C C . HIS A 1 79 ? -0.741 5.600 12.479 1.00 80.62 79 HIS A C 1
ATOM 653 O O . HIS A 1 79 ? -0.358 4.443 12.650 1.00 80.62 79 HIS A O 1
ATOM 659 N N . ILE A 1 80 ? -1.808 5.901 11.729 1.00 84.00 80 ILE A N 1
ATOM 660 C CA . ILE A 1 80 ? -2.680 4.890 11.106 1.00 84.00 80 ILE A CA 1
ATOM 661 C C . ILE A 1 80 ? -1.892 4.092 10.063 1.00 84.00 80 ILE A C 1
ATOM 663 O O . ILE A 1 80 ? -1.882 2.862 10.091 1.00 84.00 80 ILE A O 1
ATOM 667 N N . LEU A 1 81 ? -1.193 4.793 9.168 1.00 85.62 81 LEU A N 1
ATOM 668 C CA . LEU A 1 81 ? -0.468 4.168 8.064 1.00 85.62 81 LEU A CA 1
ATOM 669 C C . LEU A 1 81 ? 0.729 3.338 8.552 1.00 85.62 81 LEU A C 1
ATOM 671 O O . LEU A 1 81 ? 0.899 2.215 8.093 1.00 85.62 81 LEU A O 1
ATOM 675 N N . LYS A 1 82 ? 1.519 3.833 9.516 1.00 85.56 82 LYS A N 1
ATOM 676 C CA . LYS A 1 82 ? 2.701 3.120 10.038 1.00 85.56 82 LYS A CA 1
ATOM 677 C C . LYS A 1 82 ? 2.328 1.820 10.734 1.00 85.56 82 LYS A C 1
ATOM 679 O O . LYS A 1 82 ? 2.957 0.791 10.501 1.00 85.56 82 LYS A O 1
ATOM 684 N N . THR A 1 83 ? 1.334 1.881 11.617 1.00 82.75 83 THR A N 1
ATOM 685 C CA . THR A 1 83 ? 1.157 0.841 12.637 1.00 82.75 83 THR A CA 1
ATOM 686 C C . THR A 1 83 ? 0.062 -0.166 12.318 1.00 82.75 83 THR A C 1
ATOM 688 O O . THR A 1 83 ? 0.180 -1.318 12.724 1.00 82.75 83 THR A O 1
ATOM 691 N N . GLN A 1 84 ? -0.985 0.218 11.590 1.00 90.19 84 GLN A N 1
ATOM 692 C CA . GLN A 1 84 ? -2.158 -0.648 11.432 1.00 90.19 84 GLN A CA 1
ATOM 693 C C . GLN A 1 84 ? -2.161 -1.376 10.087 1.00 90.19 84 GLN A C 1
ATOM 695 O O . GLN A 1 84 ? -2.531 -2.546 10.002 1.00 90.19 84 GLN A O 1
ATOM 700 N N . ILE A 1 85 ? -1.698 -0.709 9.029 1.00 94.19 85 ILE A N 1
ATOM 701 C CA . ILE A 1 85 ? -1.791 -1.243 7.673 1.00 94.19 85 ILE A CA 1
ATOM 702 C C . ILE A 1 85 ? -0.710 -2.298 7.428 1.00 94.19 85 ILE A C 1
ATOM 704 O O . ILE A 1 85 ? 0.485 -2.010 7.403 1.00 94.19 85 ILE A O 1
ATOM 708 N N . SER A 1 86 ? -1.162 -3.528 7.187 1.00 95.50 86 SER A N 1
ATOM 709 C CA . SER A 1 86 ? -0.320 -4.663 6.800 1.00 95.50 86 SER A CA 1
ATOM 710 C C . SER A 1 86 ? -0.443 -5.020 5.322 1.00 95.50 86 SER A C 1
ATOM 712 O O . SER A 1 86 ? 0.448 -5.670 4.776 1.00 95.50 86 SER A O 1
ATOM 714 N N . THR A 1 87 ? -1.519 -4.588 4.661 1.00 96.06 87 THR A N 1
ATOM 715 C CA . THR A 1 87 ? -1.741 -4.795 3.227 1.00 96.06 87 THR A CA 1
ATOM 716 C C . THR A 1 87 ? -2.080 -3.477 2.545 1.00 96.06 87 THR A C 1
ATOM 718 O O . THR A 1 87 ? -3.051 -2.818 2.922 1.00 96.06 87 THR A O 1
ATOM 721 N N . LEU A 1 88 ? -1.312 -3.114 1.519 1.00 94.56 88 LEU A N 1
ATOM 722 C CA . LEU A 1 88 ? -1.530 -1.914 0.716 1.00 94.56 88 LEU A CA 1
ATOM 723 C C . LEU A 1 88 ? -1.684 -2.281 -0.760 1.00 94.56 88 LEU A C 1
ATOM 725 O O . LEU A 1 88 ? -0.809 -2.922 -1.339 1.00 94.56 88 LEU A O 1
ATOM 729 N N . ILE A 1 89 ? -2.772 -1.825 -1.378 1.00 92.75 89 ILE A N 1
ATOM 730 C CA . ILE A 1 89 ? -2.995 -1.909 -2.824 1.00 92.75 89 ILE A CA 1
ATOM 731 C C . ILE A 1 89 ? -3.033 -0.493 -3.390 1.00 92.75 89 ILE A C 1
ATOM 733 O O . ILE A 1 89 ? -3.856 0.325 -2.981 1.00 92.75 89 ILE A O 1
ATOM 737 N N . LEU A 1 90 ? -2.161 -0.202 -4.348 1.00 89.75 90 LEU A N 1
ATOM 738 C CA . LEU A 1 90 ? -2.077 1.081 -5.033 1.00 89.75 90 LEU A CA 1
ATOM 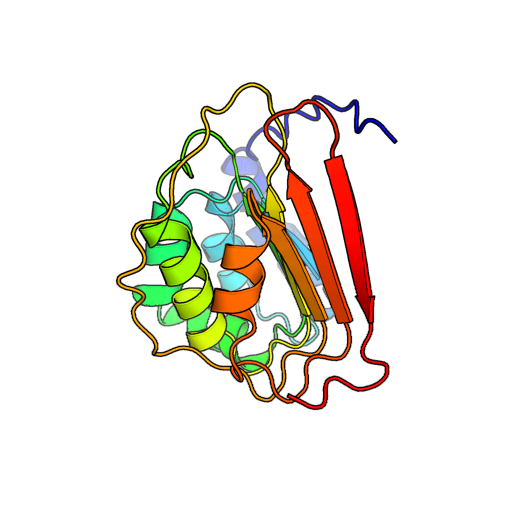739 C C . LEU A 1 90 ? -2.481 0.897 -6.493 1.00 89.75 90 LEU A C 1
ATOM 741 O O . LEU A 1 90 ? -1.716 0.371 -7.299 1.00 89.75 90 LEU A O 1
ATOM 745 N N . LYS A 1 91 ? -3.690 1.364 -6.818 1.00 87.81 91 LYS A N 1
ATOM 746 C CA . LYS A 1 91 ? -4.230 1.420 -8.176 1.00 87.81 91 LYS A CA 1
ATOM 747 C C . LYS A 1 91 ? -3.843 2.728 -8.849 1.00 87.81 91 LYS A C 1
ATOM 749 O O . LYS A 1 91 ? -4.448 3.785 -8.621 1.00 8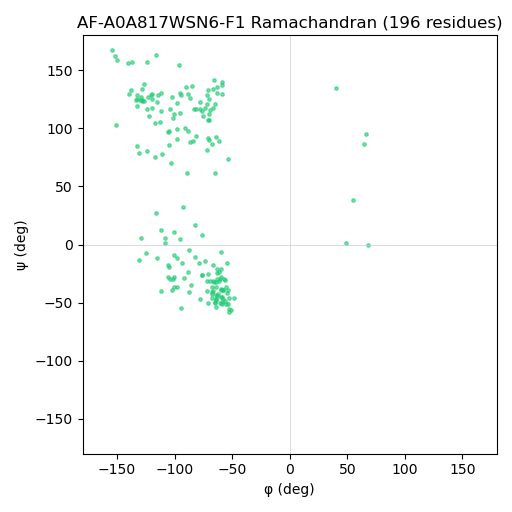7.81 91 LYS A O 1
ATOM 754 N N . ILE A 1 92 ? -2.787 2.652 -9.646 1.00 80.62 92 ILE A N 1
ATOM 755 C CA . ILE A 1 92 ? -2.122 3.811 -10.235 1.00 80.62 92 ILE A CA 1
ATOM 756 C C . ILE A 1 92 ? -2.769 4.168 -11.576 1.00 80.62 92 ILE A C 1
ATOM 758 O O . ILE A 1 92 ? -2.894 3.322 -12.461 1.00 80.62 92 ILE A O 1
ATOM 762 N N . SER A 1 93 ? -3.138 5.441 -11.759 1.00 73.75 93 SER A N 1
ATOM 763 C CA . SER A 1 93 ? -3.651 5.924 -13.048 1.00 73.75 93 SER A CA 1
ATOM 764 C C . SER A 1 93 ? -2.503 6.147 -14.040 1.00 73.75 93 SER A C 1
ATOM 766 O O . SER A 1 93 ? -1.605 6.951 -13.774 1.00 73.75 93 SER A O 1
ATOM 768 N N . GLN A 1 94 ? -2.550 5.484 -15.198 1.00 63.12 94 GLN A N 1
ATOM 769 C CA . GLN A 1 94 ? -1.431 5.397 -16.147 1.00 63.12 94 GLN A CA 1
ATOM 770 C C . GLN A 1 94 ? -0.931 6.716 -16.738 1.00 63.12 94 GLN A C 1
ATOM 772 O O . GLN A 1 94 ? 0.267 6.843 -16.973 1.00 63.12 94 GLN A O 1
ATOM 777 N N . LYS A 1 95 ? -1.796 7.724 -16.917 1.00 60.38 95 LYS A N 1
ATOM 778 C CA . LYS A 1 95 ? -1.449 8.979 -17.619 1.00 60.38 95 LYS A CA 1
ATOM 779 C C . LYS A 1 95 ? -0.298 9.789 -16.992 1.00 60.38 95 LYS A C 1
ATOM 781 O O . LYS A 1 95 ? 0.076 10.814 -17.546 1.00 6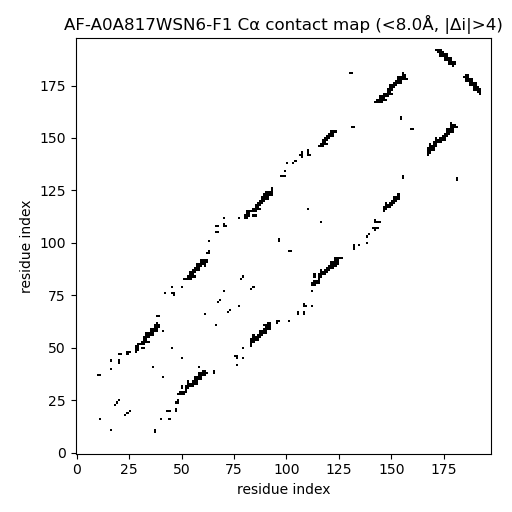0.38 95 LYS A O 1
ATOM 786 N N . GLN A 1 96 ? 0.223 9.400 -15.827 1.00 52.81 96 GLN A N 1
ATOM 787 C CA . GLN A 1 96 ? 1.176 10.201 -15.050 1.00 52.81 96 GLN A CA 1
ATOM 788 C C . GLN A 1 96 ? 2.452 9.455 -14.624 1.00 52.81 96 GLN A C 1
ATOM 790 O O . GLN A 1 96 ? 3.244 10.029 -13.880 1.00 52.81 96 GLN A O 1
ATOM 795 N N . PHE A 1 97 ? 2.671 8.209 -15.068 1.00 55.78 97 PHE A N 1
ATOM 796 C CA . PHE A 1 97 ? 3.740 7.339 -14.538 1.00 55.78 97 PHE A CA 1
ATOM 797 C C . PHE A 1 97 ? 4.839 6.947 -15.530 1.00 55.78 97 PHE A C 1
ATOM 799 O O . PHE A 1 97 ? 5.501 5.922 -15.361 1.00 55.78 97 PHE A O 1
ATOM 806 N N . PHE A 1 98 ? 5.072 7.796 -16.528 1.00 51.41 98 PHE A N 1
ATOM 807 C CA . PHE A 1 98 ? 6.032 7.553 -17.606 1.00 51.41 98 PHE A CA 1
ATOM 808 C C . PHE A 1 98 ? 7.497 7.873 -17.270 1.00 51.41 98 PHE A C 1
ATOM 810 O O . PHE A 1 98 ? 8.305 7.991 -18.179 1.00 51.41 98 PHE A O 1
ATOM 817 N N . PHE A 1 99 ? 7.869 8.015 -15.993 1.00 50.44 99 PHE A N 1
ATOM 818 C CA . PHE A 1 99 ? 9.259 8.303 -15.620 1.00 50.44 99 PHE A CA 1
ATOM 819 C C . PHE A 1 99 ? 9.764 7.354 -14.532 1.00 50.44 99 PHE A C 1
ATOM 821 O O . PHE A 1 99 ? 9.166 7.237 -13.460 1.00 50.44 99 PHE A O 1
ATOM 828 N N . GLU A 1 100 ? 10.872 6.683 -14.824 1.00 55.09 100 GLU A N 1
ATOM 829 C CA . GLU A 1 100 ? 11.478 5.589 -14.053 1.00 55.09 100 GLU A CA 1
ATOM 830 C C . GLU A 1 100 ? 11.844 5.985 -12.624 1.00 55.09 100 GLU A C 1
ATOM 832 O O . GLU A 1 100 ? 11.454 5.293 -11.678 1.00 55.09 100 GLU A O 1
ATOM 837 N N . ASP A 1 101 ? 12.458 7.159 -12.452 1.00 58.00 101 ASP A N 1
ATOM 838 C CA . ASP A 1 101 ? 12.849 7.693 -11.141 1.00 58.00 101 ASP A CA 1
ATOM 839 C C . ASP A 1 101 ? 11.658 7.813 -10.182 1.00 58.00 101 ASP A C 1
ATOM 841 O O . ASP A 1 101 ? 11.785 7.672 -8.966 1.00 58.00 101 ASP A O 1
ATOM 845 N N . SER A 1 102 ? 10.451 8.029 -10.717 1.00 60.41 102 SER A N 1
ATOM 846 C CA . SER A 1 102 ? 9.256 8.230 -9.896 1.00 60.41 102 SER A CA 1
ATOM 847 C C . SER A 1 102 ? 8.689 6.949 -9.285 1.00 60.41 102 SER A C 1
ATOM 849 O O . SER A 1 102 ? 8.053 7.016 -8.231 1.00 60.41 102 SER A O 1
ATOM 851 N N . LYS A 1 103 ? 8.917 5.781 -9.903 1.00 62.78 103 LYS A N 1
ATOM 852 C CA . LYS A 1 103 ? 8.396 4.503 -9.390 1.00 62.78 103 LYS A CA 1
ATOM 853 C C . LYS A 1 103 ? 9.237 3.994 -8.224 1.00 62.78 103 LYS A C 1
ATOM 855 O O . LYS A 1 103 ? 8.680 3.649 -7.189 1.00 62.78 103 LYS A O 1
ATOM 860 N N . LEU A 1 104 ? 10.564 3.995 -8.342 1.00 64.38 104 LEU A N 1
ATOM 861 C CA . LEU A 1 104 ? 11.444 3.548 -7.254 1.00 64.38 104 LEU A CA 1
ATOM 862 C C . LEU A 1 104 ? 11.395 4.493 -6.047 1.00 64.38 104 LEU A C 1
ATOM 864 O O . LEU A 1 104 ? 11.356 4.025 -4.908 1.00 64.38 104 LEU A O 1
ATOM 868 N N . ASN A 1 105 ? 11.283 5.803 -6.282 1.00 69.44 105 ASN A N 1
ATOM 869 C CA . ASN A 1 105 ? 11.038 6.762 -5.205 1.00 69.44 105 ASN A CA 1
ATOM 870 C C . ASN A 1 105 ? 9.723 6.468 -4.478 1.00 69.44 105 ASN A C 1
ATOM 872 O O . ASN A 1 105 ? 9.682 6.523 -3.255 1.00 69.44 105 ASN A O 1
ATOM 876 N N . MET A 1 106 ? 8.673 6.063 -5.194 1.00 73.25 106 MET A N 1
ATOM 877 C CA . MET A 1 106 ? 7.422 5.641 -4.567 1.00 73.25 106 MET A CA 1
ATOM 878 C C . MET A 1 106 ? 7.586 4.389 -3.704 1.00 73.25 106 MET A C 1
ATOM 880 O O . MET A 1 106 ? 7.044 4.362 -2.603 1.00 73.25 106 MET A O 1
ATOM 884 N N . PHE A 1 107 ? 8.311 3.368 -4.170 1.00 74.50 107 PHE A N 1
ATOM 885 C CA . PHE A 1 107 ? 8.606 2.187 -3.350 1.00 74.50 107 PHE A CA 1
ATOM 886 C C . PHE A 1 107 ? 9.294 2.586 -2.048 1.00 74.50 107 PHE A C 1
ATOM 888 O O . PHE A 1 107 ? 8.851 2.184 -0.976 1.00 74.50 107 PHE A O 1
ATOM 895 N N . SER A 1 108 ? 10.322 3.429 -2.145 1.00 77.44 108 SER A N 1
ATOM 896 C CA . SER A 1 108 ? 11.021 3.968 -0.980 1.00 77.44 108 SER A CA 1
ATOM 897 C C . SER A 1 108 ? 10.068 4.736 -0.058 1.00 77.44 108 SER A C 1
ATOM 899 O O . SER A 1 108 ? 9.993 4.438 1.130 1.00 77.44 108 SER A O 1
ATOM 901 N N . CYS A 1 109 ? 9.257 5.654 -0.595 1.00 79.12 109 CYS A N 1
ATOM 902 C CA . CYS A 1 109 ? 8.272 6.412 0.181 1.00 79.12 109 CYS A CA 1
ATOM 903 C C . CYS A 1 109 ? 7.278 5.501 0.908 1.00 79.12 109 CYS A C 1
ATOM 905 O O . CYS A 1 109 ? 7.025 5.694 2.094 1.00 79.12 109 CYS A O 1
ATOM 907 N N . VAL A 1 110 ? 6.726 4.502 0.218 1.00 85.00 110 VAL A N 1
ATOM 908 C CA . VAL A 1 110 ? 5.773 3.556 0.805 1.00 85.00 110 VAL A CA 1
ATOM 909 C C . VAL A 1 110 ? 6.463 2.741 1.897 1.00 85.00 110 VAL A C 1
ATOM 911 O O . VAL A 1 110 ? 6.013 2.742 3.037 1.00 85.00 110 VAL A O 1
ATOM 914 N N . LEU A 1 111 ? 7.585 2.092 1.607 1.00 83.69 111 LEU A N 1
ATOM 915 C CA . LEU A 1 111 ? 8.247 1.224 2.585 1.00 83.69 111 LEU A CA 1
ATOM 916 C C . LEU A 1 111 ? 8.759 1.995 3.812 1.00 83.69 111 LEU A C 1
ATOM 918 O O . LEU A 1 111 ? 8.691 1.474 4.921 1.00 83.69 111 LEU A O 1
ATOM 922 N N . ASN A 1 112 ? 9.168 3.255 3.646 1.00 82.50 112 ASN A N 1
ATOM 923 C CA . ASN A 1 112 ? 9.568 4.118 4.761 1.00 82.50 112 ASN A CA 1
ATOM 924 C C . ASN A 1 112 ? 8.386 4.564 5.635 1.00 82.50 112 ASN A C 1
ATOM 926 O O . ASN A 1 112 ? 8.570 4.883 6.813 1.00 82.50 112 ASN A O 1
ATOM 930 N N . VAL A 1 113 ? 7.170 4.605 5.083 1.00 83.56 113 VAL A N 1
ATOM 931 C CA . VAL A 1 113 ? 5.965 4.939 5.850 1.00 83.56 113 VAL A CA 1
ATOM 932 C C . VAL A 1 113 ? 5.341 3.716 6.496 1.00 83.56 113 VAL A C 1
ATOM 934 O O . VAL A 1 113 ? 4.901 3.817 7.630 1.00 83.56 113 VAL A O 1
ATOM 937 N N . PHE A 1 114 ? 5.265 2.572 5.830 1.00 87.00 114 PHE A N 1
ATOM 938 C CA . PHE A 1 114 ? 4.518 1.431 6.355 1.00 87.00 114 PHE A CA 1
ATOM 939 C C . PHE A 1 114 ? 5.441 0.428 7.052 1.00 87.00 114 PHE A C 1
ATOM 941 O O . PHE A 1 114 ? 5.926 -0.525 6.445 1.00 87.00 114 PHE A O 1
ATOM 948 N N . THR A 1 115 ? 5.637 0.601 8.361 1.00 87.31 115 THR A N 1
ATOM 949 C CA . THR A 1 115 ? 6.539 -0.256 9.151 1.00 87.31 115 THR A CA 1
ATOM 950 C C . THR A 1 115 ? 5.991 -1.652 9.425 1.00 87.31 115 THR A C 1
ATOM 952 O O . THR A 1 115 ? 6.756 -2.509 9.844 1.00 87.31 115 THR A O 1
ATOM 955 N N . ASN A 1 116 ? 4.691 -1.881 9.204 1.00 90.75 116 ASN A N 1
ATOM 956 C CA . ASN A 1 116 ? 4.024 -3.177 9.379 1.00 90.75 116 ASN A CA 1
ATOM 957 C C . ASN A 1 116 ? 3.564 -3.813 8.055 1.00 90.75 116 ASN A C 1
ATOM 959 O O . ASN A 1 116 ? 2.819 -4.798 8.067 1.00 90.75 116 ASN A O 1
ATOM 963 N N . LEU A 1 117 ? 4.021 -3.286 6.912 1.00 93.06 117 LEU A N 1
ATOM 964 C CA . LEU A 1 117 ? 3.599 -3.754 5.596 1.00 93.06 117 LEU A CA 1
ATOM 965 C C . LEU A 1 117 ? 4.120 -5.158 5.280 1.00 93.06 117 LEU A C 1
ATOM 967 O O . LEU A 1 117 ? 5.320 -5.374 5.117 1.00 93.06 117 LEU A O 1
ATOM 971 N N . ARG A 1 118 ? 3.195 -6.106 5.132 1.00 94.50 118 ARG A N 1
ATOM 972 C CA . ARG A 1 118 ? 3.473 -7.496 4.743 1.00 94.50 118 ARG A CA 1
ATOM 973 C C . ARG A 1 118 ? 3.111 -7.781 3.295 1.00 94.50 118 ARG A C 1
ATOM 975 O O . ARG A 1 118 ? 3.750 -8.634 2.688 1.00 94.50 118 ARG A O 1
ATOM 982 N N . CYS A 1 119 ? 2.118 -7.080 2.755 1.00 94.31 119 CYS A N 1
ATOM 983 C CA . CYS A 1 119 ? 1.698 -7.203 1.367 1.00 94.31 119 CYS A CA 1
ATOM 984 C C . CYS A 1 119 ? 1.621 -5.826 0.703 1.00 94.31 119 CYS A C 1
ATOM 986 O O . CYS A 1 119 ? 0.961 -4.915 1.210 1.00 94.31 119 CYS A O 1
ATOM 988 N N . LEU A 1 120 ? 2.297 -5.686 -0.434 1.00 92.00 120 LEU A N 1
ATOM 989 C CA . LEU A 1 120 ? 2.294 -4.483 -1.255 1.00 92.00 120 LEU A CA 1
ATOM 990 C C . LEU A 1 120 ? 1.926 -4.856 -2.686 1.00 92.00 120 LEU A C 1
ATOM 992 O O . LEU A 1 120 ? 2.590 -5.687 -3.299 1.00 92.00 120 LEU A O 1
ATOM 996 N N . ASN A 1 121 ? 0.884 -4.231 -3.223 1.00 89.69 121 ASN A N 1
ATOM 997 C CA . ASN A 1 121 ? 0.444 -4.450 -4.591 1.00 89.69 121 ASN A CA 1
ATOM 998 C C . ASN A 1 121 ? 0.393 -3.137 -5.373 1.00 89.69 121 ASN A C 1
ATOM 1000 O O . ASN A 1 121 ? -0.392 -2.245 -5.052 1.00 89.69 121 ASN A O 1
ATOM 1004 N N . PHE A 1 122 ? 1.219 -3.045 -6.413 1.00 85.38 122 PHE A N 1
ATOM 1005 C CA . PHE A 1 122 ? 1.169 -1.990 -7.416 1.00 85.38 122 PHE A CA 1
ATOM 1006 C C . PHE A 1 122 ? 0.415 -2.474 -8.652 1.00 85.38 122 PHE A C 1
ATOM 1008 O O . PHE A 1 122 ? 0.982 -3.141 -9.522 1.00 85.38 122 PHE A O 1
ATOM 1015 N N . ASP A 1 123 ? -0.851 -2.077 -8.732 1.00 81.69 123 ASP A N 1
ATOM 1016 C CA . ASP A 1 123 ? -1.780 -2.441 -9.797 1.00 81.69 123 ASP A CA 1
ATOM 1017 C C . ASP A 1 123 ? -1.967 -1.234 -10.742 1.00 81.69 123 ASP A C 1
ATOM 1019 O O . ASP A 1 123 ? -2.690 -0.288 -10.421 1.00 81.69 123 ASP A O 1
ATOM 1023 N N . PRO A 1 124 ? -1.262 -1.150 -11.880 1.00 70.56 124 PRO A N 1
ATOM 1024 C CA . PRO A 1 124 ? -1.516 -0.109 -12.859 1.00 70.56 124 PRO A CA 1
ATOM 1025 C C . PRO A 1 124 ? -2.868 -0.366 -13.534 1.00 70.56 124 PRO A C 1
ATOM 1027 O O . PRO A 1 124 ? -3.090 -1.411 -14.139 1.00 70.56 124 PRO A O 1
ATOM 1030 N N . CYS A 1 125 ? -3.769 0.617 -13.505 1.00 64.25 125 CYS A N 1
ATOM 1031 C CA . CYS A 1 125 ? -5.005 0.533 -14.283 1.00 64.25 125 CYS A CA 1
ATOM 1032 C C . CYS A 1 125 ? -4.685 0.695 -15.778 1.00 64.25 125 CYS A C 1
ATOM 1034 O O . CYS A 1 125 ? -4.366 1.801 -16.217 1.00 64.25 125 CYS A O 1
ATOM 1036 N N . TYR A 1 126 ? -4.762 -0.391 -16.551 1.00 59.47 126 TYR A N 1
ATOM 1037 C CA . TYR A 1 126 ? -4.439 -0.412 -17.980 1.00 59.47 126 TYR A CA 1
ATOM 1038 C C . TYR A 1 126 ? -5.448 0.327 -18.867 1.00 59.47 126 TYR A C 1
ATOM 1040 O O . TYR A 1 126 ? -6.548 -0.159 -19.095 1.00 59.47 126 TYR A O 1
ATOM 1048 N N . CYS A 1 127 ? -5.013 1.445 -19.453 1.00 47.75 127 CYS A N 1
ATOM 1049 C CA . CYS A 1 127 ? -5.608 2.110 -20.607 1.00 47.75 127 CYS A CA 1
ATOM 1050 C C . CYS A 1 127 ? -4.503 2.457 -21.627 1.00 47.75 127 CYS A C 1
ATOM 1052 O O . CYS A 1 127 ? -3.994 3.569 -21.611 1.00 47.75 127 CYS A O 1
ATOM 1054 N N . MET A 1 128 ? -4.179 1.468 -22.472 1.00 49.88 128 MET A N 1
ATOM 1055 C CA . MET A 1 128 ? -3.610 1.503 -23.839 1.00 49.88 128 MET A CA 1
ATOM 1056 C C . MET A 1 128 ? -2.503 2.523 -24.204 1.00 49.88 128 MET A C 1
ATOM 1058 O O . MET A 1 128 ? -2.639 3.724 -24.023 1.00 49.88 128 MET A O 1
ATOM 1062 N N . GLU A 1 129 ? -1.487 1.976 -24.889 1.00 50.41 129 GLU A N 1
ATOM 1063 C CA . GLU A 1 129 ? -0.424 2.635 -25.672 1.00 50.41 129 GLU A CA 1
ATOM 1064 C C . GLU A 1 129 ? 0.567 3.488 -24.874 1.00 50.41 129 GLU A C 1
ATOM 1066 O O . GLU A 1 129 ? 0.365 4.666 -24.596 1.00 50.41 129 GLU A O 1
ATOM 1071 N N . VAL A 1 130 ? 1.694 2.863 -24.530 1.00 49.12 130 VAL A N 1
ATOM 1072 C CA . VAL A 1 130 ? 2.819 3.520 -23.871 1.00 49.12 130 VAL A CA 1
ATOM 1073 C C . VAL A 1 130 ? 4.100 3.127 -24.589 1.00 49.12 130 VAL A C 1
ATOM 1075 O O . VAL A 1 130 ? 4.355 1.940 -24.792 1.00 49.12 130 VAL A O 1
ATOM 1078 N N . GLU A 1 131 ? 4.897 4.126 -24.958 1.00 47.47 131 GLU A N 1
ATOM 1079 C CA . GLU A 1 131 ? 6.238 3.930 -25.502 1.00 47.47 131 GLU A CA 1
ATOM 1080 C C . GLU A 1 131 ? 7.181 3.328 -24.444 1.00 47.47 131 GLU A C 1
ATOM 1082 O O . GLU A 1 131 ? 7.109 3.694 -23.266 1.00 47.47 131 GLU A O 1
ATOM 1087 N N . PRO A 1 132 ? 8.074 2.403 -24.831 1.00 42.28 132 PRO A N 1
ATOM 1088 C CA . PRO A 1 132 ? 9.067 1.862 -23.918 1.00 42.28 132 PRO A CA 1
ATOM 1089 C C . PRO A 1 132 ? 9.971 2.940 -23.344 1.00 42.28 132 PRO A C 1
ATOM 1091 O O . PRO A 1 132 ? 10.584 3.705 -24.082 1.00 42.28 132 PRO A O 1
ATOM 1094 N N . ILE A 1 133 ? 10.109 2.933 -22.023 1.00 44.56 133 ILE A N 1
ATOM 1095 C CA . ILE A 1 133 ? 11.100 3.744 -21.325 1.00 44.56 133 ILE A CA 1
ATOM 1096 C C . ILE A 1 133 ? 12.325 2.853 -21.090 1.00 44.56 133 ILE A C 1
ATOM 1098 O O . ILE A 1 133 ? 12.184 1.698 -20.674 1.00 44.56 133 ILE A O 1
ATOM 1102 N N . THR A 1 134 ? 13.501 3.361 -21.451 1.00 41.22 134 THR A N 1
ATOM 1103 C CA . THR A 1 134 ? 14.805 2.714 -21.260 1.00 41.22 134 THR A CA 1
ATOM 1104 C C . THR A 1 134 ? 15.465 3.173 -19.970 1.00 41.22 134 THR A C 1
ATOM 1106 O O . THR A 1 134 ? 15.673 4.374 -19.792 1.00 41.22 134 THR A O 1
ATOM 1109 N N . PHE A 1 135 ? 15.894 2.199 -19.162 1.00 42.19 135 PHE A N 1
ATOM 1110 C CA . PHE A 1 135 ? 16.435 2.427 -17.828 1.00 42.19 135 PHE A CA 1
ATOM 1111 C C . PHE A 1 135 ? 17.814 3.069 -17.849 1.00 42.19 135 PHE A C 1
ATOM 1113 O O . PHE A 1 135 ? 18.775 2.477 -18.337 1.00 42.19 135 PHE A O 1
ATOM 1120 N N . ASN A 1 136 ? 17.924 4.245 -17.231 1.00 43.72 136 ASN A N 1
ATOM 1121 C CA . ASN A 1 136 ? 19.205 4.860 -16.882 1.00 43.72 136 ASN A CA 1
ATOM 1122 C C . ASN A 1 136 ? 19.359 4.852 -15.350 1.00 43.72 136 ASN A C 1
ATOM 1124 O O . ASN A 1 136 ? 19.098 5.829 -14.654 1.00 43.72 136 ASN A O 1
ATOM 1128 N N . CYS A 1 137 ? 19.711 3.688 -14.797 1.00 45.16 137 CYS A N 1
ATOM 1129 C CA . CYS A 1 137 ? 19.728 3.431 -13.355 1.00 45.16 137 CYS A CA 1
ATOM 1130 C C . CYS A 1 137 ? 20.866 4.163 -12.615 1.00 45.16 137 CYS A C 1
ATOM 1132 O O . CYS A 1 137 ? 21.940 3.605 -12.406 1.00 45.16 137 CYS A O 1
ATOM 1134 N N . GLN A 1 138 ? 20.601 5.367 -12.107 1.00 47.62 138 GLN A N 1
ATOM 1135 C 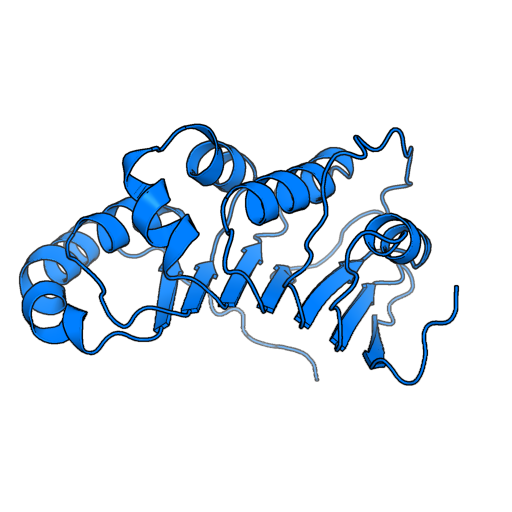CA . GLN A 1 138 ? 21.263 5.896 -10.904 1.00 47.62 138 GLN A CA 1
ATOM 1136 C C . GLN A 1 138 ? 20.292 5.784 -9.719 1.00 47.62 138 GLN A C 1
ATOM 1138 O O . GLN A 1 138 ? 19.719 6.762 -9.249 1.00 47.62 138 GLN A O 1
ATOM 1143 N N . ILE A 1 139 ? 20.035 4.550 -9.276 1.00 53.62 139 ILE A N 1
ATOM 1144 C CA . ILE A 1 139 ? 19.034 4.267 -8.239 1.00 53.62 139 ILE A CA 1
ATOM 1145 C C . ILE A 1 139 ? 19.532 4.754 -6.875 1.00 53.62 139 ILE A C 1
ATOM 1147 O O . ILE A 1 139 ? 20.601 4.356 -6.419 1.00 53.62 139 ILE A O 1
ATOM 1151 N N . ASN A 1 140 ? 18.705 5.529 -6.172 1.00 52.81 140 ASN A N 1
ATOM 1152 C CA . ASN A 1 140 ? 18.893 5.820 -4.753 1.00 52.81 140 ASN A CA 1
ATOM 1153 C C . ASN A 1 140 ? 18.616 4.538 -3.931 1.00 52.81 140 ASN A C 1
ATOM 1155 O O . ASN A 1 140 ? 17.476 4.083 -3.831 1.00 52.81 140 ASN A O 1
ATOM 1159 N N . GLN A 1 141 ? 19.671 3.912 -3.404 1.00 60.69 141 GLN A N 1
ATOM 1160 C CA . GLN A 1 141 ? 19.695 2.537 -2.868 1.00 60.69 141 GLN A CA 1
ATOM 1161 C C . GLN A 1 141 ? 19.043 2.357 -1.477 1.00 60.69 141 GLN A C 1
ATOM 1163 O O . GLN A 1 141 ? 19.121 1.285 -0.885 1.00 60.69 141 GLN A O 1
ATOM 1168 N N . ASN A 1 142 ? 18.365 3.369 -0.938 1.00 65.88 142 ASN A N 1
ATOM 1169 C CA . ASN A 1 142 ? 18.076 3.449 0.500 1.00 65.88 142 ASN A CA 1
ATOM 1170 C C . ASN A 1 142 ? 16.727 2.855 0.943 1.00 65.88 142 ASN A C 1
ATOM 1172 O O . ASN A 1 142 ? 16.125 3.368 1.884 1.00 65.88 142 ASN A O 1
ATOM 1176 N N . PHE A 1 143 ? 16.219 1.806 0.291 1.00 74.00 143 PHE A N 1
ATOM 1177 C CA . PHE A 1 143 ? 15.012 1.127 0.778 1.00 74.00 143 PHE A CA 1
ATOM 1178 C C . PHE A 1 143 ? 15.222 -0.374 0.933 1.00 74.00 143 PHE A C 1
ATOM 1180 O O . PHE A 1 143 ? 15.796 -1.032 0.068 1.00 74.00 143 PHE A O 1
ATOM 1187 N N . SER A 1 144 ? 14.709 -0.915 2.031 1.00 81.38 144 SER A N 1
ATOM 1188 C CA . SER A 1 144 ? 14.652 -2.344 2.317 1.00 81.38 144 SER A CA 1
ATOM 1189 C C . SER A 1 144 ? 13.432 -2.634 3.186 1.00 81.38 144 SER A C 1
ATOM 1191 O O . SER A 1 144 ? 12.878 -1.740 3.829 1.00 81.38 144 SER A O 1
ATOM 1193 N N . SER A 1 145 ? 12.975 -3.883 3.190 1.00 83.94 145 SER A N 1
ATOM 1194 C CA . SER A 1 145 ? 11.977 -4.338 4.155 1.00 83.94 145 SER A CA 1
ATOM 1195 C C . SER A 1 145 ? 12.312 -5.733 4.647 1.00 83.94 145 SER A C 1
ATOM 1197 O O . SER A 1 145 ? 12.528 -6.664 3.873 1.00 83.94 145 SER A O 1
ATOM 1199 N N . THR A 1 146 ? 12.315 -5.879 5.966 1.00 87.31 146 THR A N 1
ATOM 1200 C CA . THR A 1 146 ? 12.559 -7.147 6.655 1.00 87.31 146 THR A CA 1
ATOM 1201 C C . THR A 1 146 ? 11.269 -7.871 7.019 1.00 87.31 146 THR A C 1
ATOM 1203 O O . THR A 1 146 ? 11.327 -8.893 7.691 1.00 87.31 146 THR A O 1
ATOM 1206 N N . ILE A 1 147 ? 10.104 -7.359 6.614 1.00 91.44 147 ILE A N 1
ATOM 1207 C CA . ILE A 1 147 ? 8.796 -7.932 6.972 1.00 91.44 147 ILE A CA 1
ATOM 1208 C C . ILE A 1 147 ? 7.852 -8.117 5.782 1.00 91.44 147 ILE A C 1
ATOM 1210 O O . ILE A 1 147 ? 6.838 -8.805 5.922 1.00 91.44 147 ILE A O 1
ATOM 1214 N N . LEU A 1 148 ? 8.159 -7.512 4.630 1.00 91.31 148 LEU A N 1
ATOM 1215 C CA . LEU A 1 148 ? 7.370 -7.677 3.417 1.00 91.31 148 LEU A CA 1
ATOM 1216 C C . LEU A 1 148 ? 7.468 -9.134 2.955 1.00 91.31 148 LEU A C 1
ATOM 1218 O O . LEU A 1 148 ? 8.562 -9.626 2.689 1.00 91.31 148 LEU A O 1
ATOM 1222 N N . ARG A 1 149 ? 6.321 -9.808 2.865 1.00 92.38 149 ARG A N 1
ATOM 1223 C CA . ARG A 1 149 ? 6.207 -11.217 2.458 1.00 92.38 149 ARG A CA 1
ATOM 1224 C C . ARG A 1 149 ? 5.656 -11.379 1.056 1.00 92.38 149 ARG A C 1
ATOM 1226 O O . ARG A 1 149 ? 5.970 -12.360 0.389 1.00 92.38 149 ARG A O 1
ATOM 1233 N N . GLU A 1 150 ? 4.850 -10.424 0.611 1.00 92.31 150 GLU A N 1
ATOM 1234 C CA . GLU A 1 150 ? 4.173 -10.483 -0.673 1.00 92.31 150 GLU A CA 1
ATOM 1235 C C . GLU A 1 150 ? 4.317 -9.152 -1.413 1.00 92.31 150 GLU A C 1
ATOM 1237 O O . GLU A 1 150 ? 3.973 -8.089 -0.890 1.00 92.31 150 GLU A O 1
ATOM 1242 N N . LEU A 1 151 ? 4.840 -9.213 -2.636 1.00 88.31 151 LEU A N 1
ATOM 1243 C CA . LEU A 1 151 ? 4.993 -8.057 -3.511 1.00 88.31 151 LEU A CA 1
ATOM 1244 C C . LEU A 1 151 ? 4.372 -8.362 -4.872 1.00 88.31 151 LEU A C 1
ATOM 1246 O O . LEU A 1 151 ? 4.761 -9.326 -5.529 1.00 88.31 151 LEU A O 1
ATOM 1250 N N . HIS A 1 152 ? 3.431 -7.522 -5.294 1.00 87.75 152 HIS A N 1
ATOM 1251 C CA . HIS A 1 152 ? 2.858 -7.541 -6.636 1.00 87.75 152 HIS A CA 1
ATOM 1252 C C . HIS A 1 152 ? 3.279 -6.289 -7.376 1.00 87.75 152 HIS A C 1
ATOM 1254 O O . HIS A 1 152 ? 3.132 -5.174 -6.864 1.00 87.75 152 HIS A O 1
ATOM 1260 N N . MET A 1 153 ? 3.788 -6.463 -8.587 1.00 82.81 153 MET A N 1
ATOM 1261 C CA . MET A 1 153 ? 4.196 -5.339 -9.406 1.00 82.81 153 MET A CA 1
ATOM 1262 C C . MET A 1 153 ? 4.087 -5.625 -10.898 1.00 82.81 153 MET A C 1
ATOM 1264 O O . MET A 1 153 ? 4.060 -6.767 -11.350 1.00 82.81 153 MET A O 1
ATOM 1268 N N . ASN A 1 154 ? 4.081 -4.547 -11.668 1.00 76.56 154 ASN A N 1
ATOM 1269 C CA . ASN A 1 154 ? 4.085 -4.591 -13.118 1.00 76.56 154 ASN A CA 1
ATOM 1270 C C . ASN A 1 154 ? 5.347 -3.869 -13.607 1.00 76.56 154 ASN A C 1
ATOM 1272 O O . ASN A 1 154 ? 5.601 -2.722 -13.215 1.00 76.56 154 ASN A O 1
ATOM 1276 N N . VAL A 1 155 ? 6.157 -4.542 -14.422 1.00 74.44 155 VAL A N 1
ATOM 1277 C CA . VAL A 1 155 ? 7.413 -4.016 -14.981 1.00 74.44 155 VAL A CA 1
ATOM 1278 C C . VAL A 1 155 ? 7.405 -4.086 -16.499 1.00 74.44 155 VAL A C 1
ATOM 1280 O O . VAL A 1 155 ? 6.712 -4.903 -17.089 1.00 74.44 155 VAL A O 1
ATOM 1283 N N . ILE A 1 156 ? 8.230 -3.248 -17.122 1.00 72.00 156 ILE A N 1
ATOM 1284 C CA . ILE A 1 156 ? 8.442 -3.254 -18.575 1.00 72.00 156 ILE A CA 1
ATOM 1285 C C . ILE A 1 156 ? 9.531 -4.270 -18.967 1.00 72.00 156 ILE A C 1
ATOM 1287 O O . ILE A 1 156 ? 9.440 -4.911 -20.008 1.00 72.00 156 ILE A O 1
ATOM 1291 N N . ALA A 1 157 ? 10.552 -4.449 -18.123 1.00 72.81 157 ALA A N 1
ATOM 1292 C CA . ALA A 1 157 ? 11.645 -5.384 -18.362 1.00 72.81 157 ALA A CA 1
ATOM 1293 C C . ALA A 1 157 ? 12.068 -6.098 -17.075 1.00 72.81 157 ALA A C 1
ATOM 1295 O O . ALA A 1 157 ? 11.856 -5.600 -15.964 1.00 72.81 157 ALA A O 1
ATOM 1296 N N . ILE A 1 158 ? 12.674 -7.272 -17.251 1.00 78.12 158 ILE A N 1
ATOM 1297 C CA . ILE A 1 158 ? 13.108 -8.152 -16.162 1.00 78.12 158 ILE A CA 1
ATOM 1298 C C . ILE A 1 158 ? 14.224 -7.534 -15.310 1.00 78.12 158 ILE A C 1
ATOM 1300 O O . ILE A 1 158 ? 14.233 -7.723 -14.095 1.00 78.12 158 ILE A O 1
ATOM 1304 N N . ASP A 1 159 ? 15.098 -6.720 -15.906 1.00 75.56 159 ASP A N 1
ATOM 1305 C CA . ASP A 1 159 ? 16.199 -6.063 -15.192 1.00 75.56 159 ASP A CA 1
ATOM 1306 C C . ASP A 1 159 ? 15.688 -5.152 -14.066 1.00 75.56 159 ASP A C 1
ATOM 1308 O O . ASP A 1 159 ? 16.328 -5.009 -13.026 1.00 75.56 159 ASP A O 1
ATOM 1312 N N . HIS A 1 160 ? 14.476 -4.606 -14.198 1.00 73.75 160 HIS A N 1
ATOM 1313 C CA . HIS A 1 160 ? 13.882 -3.764 -13.155 1.00 73.75 160 HIS A CA 1
ATOM 1314 C C . HIS A 1 160 ? 13.465 -4.591 -11.941 1.00 73.75 160 HIS A C 1
ATOM 1316 O O . HIS A 1 160 ? 13.518 -4.096 -10.813 1.00 73.75 160 HIS A O 1
ATOM 1322 N N . CYS A 1 161 ? 13.067 -5.849 -12.155 1.00 76.00 161 CYS A N 1
ATOM 1323 C CA . CYS A 1 161 ? 12.837 -6.786 -11.061 1.00 76.00 161 CYS A CA 1
ATOM 1324 C C . CYS A 1 161 ? 14.133 -7.058 -10.320 1.00 76.00 161 CYS A C 1
ATOM 1326 O O . CYS A 1 161 ? 14.136 -6.996 -9.096 1.00 76.00 161 CYS A O 1
ATOM 1328 N N . LEU A 1 162 ? 15.219 -7.323 -11.054 1.00 78.38 162 LEU A N 1
ATOM 1329 C CA . LEU A 1 162 ? 16.524 -7.601 -10.458 1.00 78.38 162 LEU A CA 1
ATOM 1330 C C . LEU A 1 162 ? 16.992 -6.426 -9.614 1.00 78.38 162 LEU A C 1
ATOM 1332 O O . LEU A 1 162 ? 17.350 -6.631 -8.459 1.00 78.38 162 LEU A O 1
ATOM 1336 N N . CYS A 1 163 ? 16.868 -5.198 -10.131 1.00 73.38 163 CYS A N 1
ATOM 1337 C CA . CYS A 1 163 ? 17.127 -4.010 -9.334 1.00 73.38 163 CYS A CA 1
ATOM 1338 C C . CYS A 1 163 ? 16.311 -4.060 -8.039 1.00 73.38 163 CYS A C 1
ATOM 1340 O O . CYS A 1 163 ? 16.894 -4.042 -6.963 1.00 73.38 163 CYS A O 1
ATOM 1342 N N . ILE A 1 164 ? 14.982 -4.156 -8.099 1.00 74.00 164 ILE A N 1
ATOM 1343 C CA . ILE A 1 164 ? 14.115 -4.101 -6.906 1.00 74.00 164 ILE A CA 1
ATOM 1344 C C . ILE A 1 164 ? 14.427 -5.210 -5.893 1.00 74.00 164 ILE A C 1
ATOM 1346 O O . ILE A 1 164 ? 14.422 -4.942 -4.692 1.00 74.00 164 ILE A O 1
ATOM 1350 N N . LEU A 1 165 ? 14.717 -6.421 -6.362 1.00 78.94 165 LEU A N 1
ATOM 1351 C CA . LEU A 1 165 ? 14.916 -7.601 -5.523 1.00 78.94 165 LEU A CA 1
ATOM 1352 C C . LEU A 1 165 ? 16.314 -7.725 -4.909 1.00 78.94 165 LEU A C 1
ATOM 1354 O O . LEU A 1 165 ? 16.460 -8.560 -4.024 1.00 78.94 165 LEU A O 1
ATOM 1358 N N . ASP A 1 166 ? 17.288 -6.914 -5.331 1.00 77.69 166 ASP A N 1
ATOM 1359 C CA . ASP A 1 166 ? 18.722 -6.971 -4.983 1.00 77.69 166 ASP A CA 1
ATOM 1360 C C . ASP A 1 166 ? 19.028 -6.981 -3.464 1.00 77.69 166 ASP A C 1
ATOM 1362 O O . ASP A 1 166 ? 19.379 -5.970 -2.861 1.00 77.69 166 ASP A O 1
ATOM 1366 N N . GLY A 1 167 ? 18.785 -8.109 -2.790 1.00 68.62 167 GLY A N 1
ATOM 1367 C CA . GLY A 1 167 ? 18.953 -8.301 -1.343 1.00 68.62 167 GLY A CA 1
ATOM 1368 C C . GLY A 1 167 ? 17.979 -7.527 -0.438 1.00 68.62 167 GLY A C 1
ATOM 1369 O O . GLY A 1 167 ? 18.039 -7.653 0.786 1.00 68.62 167 GLY A O 1
ATOM 1370 N N . ARG A 1 168 ? 17.056 -6.735 -0.995 1.00 80.38 168 ARG A N 1
ATOM 1371 C CA . ARG A 1 168 ? 16.267 -5.744 -0.231 1.00 80.38 168 ARG A CA 1
ATOM 1372 C C . ARG A 1 168 ? 15.097 -6.306 0.573 1.00 80.38 168 ARG A C 1
ATOM 1374 O O . ARG A 1 168 ? 14.578 -5.608 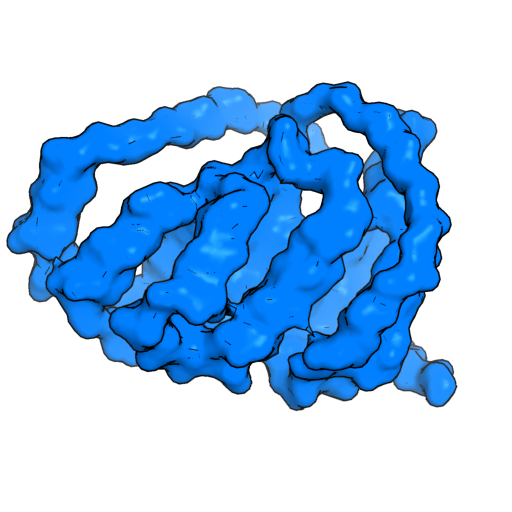1.448 1.00 80.38 168 ARG A O 1
ATOM 1381 N N . PHE A 1 169 ? 14.678 -7.538 0.290 1.00 84.31 169 PHE A N 1
ATOM 1382 C CA . PHE A 1 169 ? 13.487 -8.149 0.884 1.00 84.31 169 PHE A CA 1
ATOM 1383 C C . PHE A 1 169 ? 13.773 -9.549 1.438 1.00 84.31 169 PHE A C 1
ATOM 1385 O O . PHE A 1 169 ? 13.430 -10.564 0.834 1.00 84.31 169 PHE A O 1
ATOM 1392 N N . SER A 1 170 ? 14.390 -9.615 2.618 1.00 85.00 170 SER A N 1
ATOM 1393 C CA . SER A 1 170 ? 14.849 -10.883 3.212 1.00 85.00 170 SER A CA 1
ATOM 1394 C C . SER A 1 170 ? 13.719 -11.873 3.535 1.00 85.00 170 SER A C 1
ATOM 1396 O O . SER A 1 170 ? 13.917 -13.089 3.465 1.00 85.00 170 SER A O 1
ATOM 1398 N N . GLN A 1 171 ? 12.523 -11.362 3.846 1.00 89.00 171 GLN A N 1
ATOM 1399 C CA . GLN A 1 171 ? 11.331 -12.155 4.172 1.00 89.00 171 GLN A CA 1
ATOM 1400 C C . GLN A 1 171 ? 10.343 -12.293 3.003 1.00 89.00 171 GLN A C 1
ATOM 1402 O O . GLN A 1 171 ? 9.229 -12.766 3.220 1.00 89.00 171 GLN A O 1
ATOM 1407 N N . LEU A 1 172 ? 10.712 -11.908 1.774 1.00 89.31 172 LEU A N 1
ATOM 1408 C CA . LEU A 1 172 ? 9.809 -12.040 0.630 1.00 89.31 172 LEU A CA 1
ATOM 1409 C C . LEU A 1 172 ? 9.560 -13.522 0.327 1.00 89.31 172 LEU A C 1
ATOM 1411 O O . LEU A 1 172 ? 10.481 -14.267 -0.003 1.00 89.31 172 LEU A O 1
ATOM 1415 N N . GLU A 1 173 ? 8.310 -13.952 0.451 1.00 90.56 173 GLU A N 1
ATOM 1416 C CA . GLU A 1 173 ? 7.865 -15.324 0.189 1.00 90.56 173 GLU A CA 1
ATOM 1417 C C . GLU A 1 173 ? 7.273 -15.442 -1.220 1.00 90.56 173 GLU A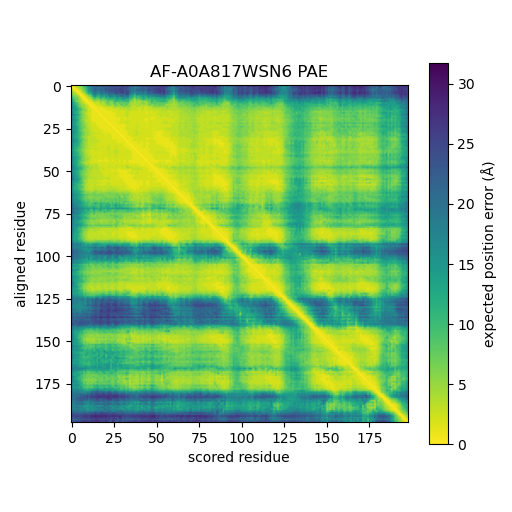 C 1
ATOM 1419 O O . GLU A 1 173 ? 7.451 -16.456 -1.904 1.00 90.56 173 GLU A O 1
ATOM 1424 N N . LYS A 1 174 ? 6.571 -14.392 -1.659 1.00 87.94 174 LYS A N 1
ATOM 1425 C CA . LYS A 1 174 ? 5.840 -14.349 -2.923 1.00 87.94 174 LYS A CA 1
ATOM 1426 C C . LYS A 1 174 ? 6.136 -13.068 -3.683 1.00 87.94 174 LYS A C 1
ATOM 1428 O O . LYS A 1 174 ? 5.901 -11.966 -3.183 1.00 87.94 174 LYS A O 1
ATOM 1433 N N . PHE A 1 175 ? 6.578 -13.230 -4.920 1.00 87.25 175 PHE A N 1
ATOM 1434 C CA . PHE A 1 175 ? 6.768 -12.138 -5.853 1.00 87.25 175 PHE A CA 1
ATOM 1435 C C . PHE A 1 175 ? 5.937 -12.381 -7.110 1.00 87.25 175 PHE A C 1
ATOM 1437 O O . PHE A 1 175 ? 6.193 -13.301 -7.890 1.00 87.25 175 PHE A O 1
ATOM 1444 N N . TYR A 1 176 ? 4.907 -11.561 -7.281 1.00 83.50 176 TYR A N 1
ATOM 1445 C CA . TYR A 1 176 ? 4.037 -11.576 -8.445 1.00 83.50 176 TYR A CA 1
ATOM 1446 C C . TYR A 1 176 ? 4.472 -10.454 -9.369 1.00 83.50 176 TYR A C 1
ATOM 1448 O O . TYR A 1 176 ? 4.315 -9.276 -9.039 1.00 83.50 176 TYR A O 1
ATOM 1456 N N . VAL A 1 177 ? 5.015 -10.811 -10.528 1.00 81.75 177 VAL A N 1
ATOM 1457 C CA . VAL A 1 177 ? 5.381 -9.824 -11.531 1.00 81.75 177 VAL A CA 1
ATOM 1458 C C . VAL A 1 177 ? 4.646 -10.074 -12.833 1.00 81.75 177 VAL A C 1
ATOM 1460 O O . VAL A 1 177 ? 4.654 -11.169 -13.391 1.00 81.75 177 VAL A O 1
ATOM 1463 N N . ASN A 1 178 ? 4.018 -9.024 -13.338 1.00 75.06 178 ASN A N 1
ATOM 1464 C CA . ASN A 1 178 ? 3.588 -8.979 -14.722 1.00 75.06 178 ASN A CA 1
ATOM 1465 C C . ASN A 1 178 ? 4.631 -8.198 -15.526 1.00 75.06 178 ASN A C 1
ATOM 1467 O O . ASN A 1 178 ? 4.946 -7.053 -15.190 1.00 75.06 178 ASN A O 1
ATOM 1471 N N . ILE A 1 179 ? 5.197 -8.839 -16.546 1.00 75.50 179 ILE A N 1
ATOM 1472 C CA . ILE A 1 179 ? 6.176 -8.224 -17.438 1.00 75.50 179 ILE A CA 1
ATOM 1473 C C . ILE A 1 179 ? 5.444 -7.851 -18.724 1.00 75.50 179 ILE A C 1
ATOM 1475 O O . ILE A 1 179 ? 5.064 -8.719 -19.516 1.00 75.50 179 ILE A O 1
ATOM 1479 N N . ASP A 1 180 ? 5.254 -6.551 -18.920 1.00 69.06 180 ASP A N 1
ATOM 1480 C CA . ASP A 1 180 ? 4.684 -5.997 -20.140 1.00 69.06 180 ASP A CA 1
ATOM 1481 C C . ASP A 1 180 ? 5.799 -5.851 -21.176 1.00 69.06 180 ASP A C 1
ATOM 1483 O O . ASP A 1 180 ? 6.459 -4.814 -21.268 1.00 69.06 180 ASP A O 1
ATOM 1487 N N . MET A 1 181 ? 6.024 -6.900 -21.969 1.00 58.53 181 MET A N 1
ATOM 1488 C CA . MET A 1 181 ? 6.889 -6.766 -23.134 1.00 58.53 181 MET A CA 1
ATOM 1489 C C . MET A 1 181 ? 6.172 -5.916 -24.186 1.00 58.53 181 MET A C 1
ATOM 1491 O O . MET A 1 181 ? 5.015 -6.161 -24.529 1.00 58.53 181 MET A O 1
ATOM 1495 N N . ILE A 1 182 ? 6.888 -4.942 -24.753 1.00 57.19 182 ILE A N 1
ATOM 1496 C CA . ILE A 1 182 ? 6.409 -4.027 -25.811 1.00 57.19 182 ILE A CA 1
ATOM 1497 C C . ILE A 1 182 ? 5.845 -4.791 -27.032 1.00 57.19 182 ILE A C 1
ATOM 1499 O O . ILE A 1 182 ? 5.091 -4.252 -27.840 1.00 57.19 182 ILE A O 1
ATOM 1503 N N . SER A 1 183 ? 6.135 -6.087 -27.146 1.00 52.03 183 SER A N 1
ATOM 1504 C CA . SER A 1 183 ? 5.635 -7.003 -28.164 1.00 52.03 183 SER A CA 1
ATOM 1505 C C . SER A 1 183 ? 4.310 -7.699 -27.791 1.00 52.03 183 SER A C 1
ATOM 1507 O O . SER A 1 183 ? 4.266 -8.915 -27.750 1.00 52.03 183 SER A O 1
ATOM 1509 N N . ARG A 1 184 ? 3.197 -6.978 -27.577 1.00 53.34 184 ARG A N 1
ATOM 1510 C CA . ARG A 1 184 ? 1.787 -7.490 -27.504 1.00 53.34 184 ARG A CA 1
ATOM 1511 C C . ARG A 1 184 ? 1.464 -8.710 -26.603 1.00 53.34 184 ARG A C 1
ATOM 1513 O O . ARG A 1 184 ? 0.299 -9.108 -26.553 1.00 53.34 184 ARG A O 1
ATOM 1520 N N . TYR A 1 185 ? 2.416 -9.283 -25.879 1.00 53.78 185 TYR A N 1
ATOM 1521 C CA . TYR A 1 185 ? 2.237 -10.435 -25.005 1.00 53.78 185 TYR A CA 1
ATOM 1522 C C . TYR A 1 185 ? 2.608 -10.025 -23.585 1.00 53.78 185 TYR A C 1
ATOM 1524 O O . TYR A 1 185 ? 3.748 -9.657 -23.310 1.00 53.78 185 TYR A O 1
ATOM 1532 N N . THR A 1 186 ? 1.630 -10.085 -22.685 1.00 52.78 186 THR A N 1
ATOM 1533 C CA . THR A 1 186 ? 1.873 -9.973 -21.251 1.00 52.78 186 THR A CA 1
ATOM 1534 C C . THR A 1 186 ? 2.201 -11.354 -20.708 1.00 52.78 186 THR A C 1
ATOM 1536 O O . THR A 1 186 ? 1.449 -12.313 -20.910 1.00 52.78 186 THR A O 1
ATOM 1539 N N . SER A 1 187 ? 3.336 -11.460 -20.027 1.00 56.31 187 SER A N 1
ATOM 1540 C CA . SER A 1 187 ? 3.737 -12.682 -19.336 1.00 56.31 187 SER A CA 1
ATOM 1541 C C . SER A 1 187 ? 3.693 -12.417 -17.841 1.00 56.31 187 SER A C 1
ATOM 1543 O O . SER A 1 187 ? 4.459 -11.609 -17.317 1.00 56.31 187 SER A O 1
ATOM 1545 N N . THR A 1 188 ? 2.796 -13.106 -17.140 1.00 57.53 188 THR A N 1
ATOM 1546 C CA . THR A 1 188 ? 2.811 -13.131 -15.677 1.00 57.53 188 THR A CA 1
ATOM 1547 C C . THR A 1 188 ? 3.805 -14.186 -15.223 1.00 57.53 188 THR A C 1
ATOM 1549 O O . THR A 1 188 ? 3.618 -15.374 -15.484 1.00 57.53 188 THR A O 1
ATOM 1552 N N . VAL A 1 189 ? 4.856 -13.753 -14.535 1.00 63.03 189 VAL A N 1
ATOM 1553 C CA . VAL A 1 189 ? 5.819 -14.640 -13.889 1.00 63.03 189 VAL A CA 1
ATOM 1554 C C . VAL A 1 189 ? 5.514 -14.624 -12.398 1.00 63.03 189 VAL A C 1
ATOM 1556 O O . VAL A 1 189 ? 5.590 -13.592 -11.731 1.00 63.03 189 VAL A O 1
ATOM 1559 N N . ILE A 1 190 ? 5.126 -15.781 -11.870 1.00 62.44 190 ILE A N 1
ATOM 1560 C CA . ILE A 1 190 ? 4.960 -15.969 -10.431 1.00 62.44 190 ILE A CA 1
ATOM 1561 C C . ILE A 1 190 ? 6.260 -16.567 -9.924 1.00 62.44 190 ILE A C 1
ATOM 1563 O O . ILE A 1 190 ? 6.585 -17.705 -10.258 1.00 62.44 190 ILE A O 1
ATOM 1567 N N . ILE A 1 191 ? 6.992 -15.805 -9.118 1.00 65.06 191 ILE A N 1
ATOM 1568 C CA . ILE A 1 191 ? 8.185 -16.305 -8.448 1.00 65.06 191 ILE A CA 1
ATOM 1569 C C . ILE A 1 191 ? 7.826 -16.519 -6.979 1.00 65.06 191 ILE A C 1
ATOM 1571 O O . ILE A 1 191 ? 7.785 -15.593 -6.169 1.00 65.06 191 ILE A O 1
ATOM 1575 N N . SER A 1 192 ? 7.496 -17.763 -6.642 1.00 54.34 192 SER A N 1
ATOM 1576 C CA . SER A 1 192 ? 7.351 -18.210 -5.257 1.00 54.34 192 SER A CA 1
ATOM 1577 C C . SER A 1 192 ? 8.691 -18.726 -4.756 1.00 54.34 192 SER A C 1
ATOM 1579 O O . SER A 1 192 ? 9.343 -19.497 -5.461 1.00 54.34 192 SER A O 1
ATOM 1581 N N . LYS A 1 193 ? 9.090 -18.347 -3.540 1.00 46.28 193 LYS A N 1
ATOM 1582 C CA . LYS A 1 193 ? 10.339 -18.809 -2.926 1.00 46.28 193 LYS A CA 1
ATOM 1583 C C . LYS A 1 193 ? 10.301 -20.328 -2.696 1.00 46.28 193 LYS A C 1
ATOM 1585 O O . LYS A 1 193 ? 9.871 -20.798 -1.649 1.00 46.28 193 LYS A O 1
ATOM 1590 N N . GLN A 1 194 ? 10.797 -21.091 -3.665 1.00 41.81 194 GLN A N 1
ATOM 1591 C CA . GLN A 1 194 ? 11.533 -22.328 -3.423 1.00 41.81 194 GLN A CA 1
ATOM 1592 C C . GLN A 1 194 ? 13.007 -21.993 -3.678 1.00 41.81 194 GLN A C 1
ATOM 1594 O O . GLN A 1 194 ? 13.496 -22.139 -4.786 1.00 41.81 194 GLN A O 1
ATOM 1599 N N . VAL A 1 195 ? 13.671 -21.472 -2.639 1.00 40.81 195 VAL A N 1
ATOM 1600 C CA . VAL A 1 195 ? 15.126 -21.233 -2.565 1.00 40.81 195 VAL A CA 1
ATOM 1601 C C . VAL A 1 195 ? 15.671 -20.197 -3.566 1.00 40.81 195 VAL A C 1
ATOM 1603 O O . VAL A 1 195 ? 16.177 -20.521 -4.631 1.00 40.81 195 VAL A O 1
ATOM 1606 N N . PHE A 1 196 ? 15.629 -18.919 -3.176 1.00 41.69 196 PHE A N 1
ATOM 1607 C CA . PHE A 1 196 ? 16.617 -17.951 -3.656 1.00 41.69 196 PHE A CA 1
ATOM 1608 C C . PHE A 1 196 ? 17.871 -18.117 -2.790 1.00 41.69 196 PHE A C 1
ATOM 1610 O O . PHE A 1 196 ? 17.932 -17.561 -1.694 1.00 41.69 196 PHE A O 1
ATOM 1617 N N . GLU A 1 197 ? 18.820 -18.932 -3.236 1.00 34.00 197 GLU A N 1
ATOM 1618 C CA . GLU A 1 197 ? 20.218 -18.796 -2.824 1.00 34.00 197 GLU A CA 1
ATOM 1619 C C . GLU A 1 197 ? 20.864 -17.878 -3.866 1.00 34.00 197 GLU A C 1
ATOM 1621 O O . GLU A 1 197 ? 21.086 -18.291 -5.003 1.00 34.00 197 GLU A O 1
ATOM 1626 N N . PHE A 1 198 ? 21.020 -16.601 -3.509 1.00 42.25 198 PHE A N 1
ATOM 1627 C CA . PHE A 1 198 ? 21.872 -15.658 -4.236 1.00 42.25 198 PHE A CA 1
ATOM 1628 C C . PHE A 1 198 ? 23.279 -15.712 -3.646 1.00 42.25 198 PHE A C 1
ATOM 1630 O O . PHE A 1 198 ? 23.370 -15.801 -2.397 1.00 42.25 198 PHE A O 1
#

pLDDT: mean 76.16, std 17.84, range [29.88, 97.25]